Protein AF-A0A9N8YKA8-F1 (afdb_monomer)

Secondary structure (DSSP, 8-state):
------------S-----PPP---GGGSPPPPGGGTTSHHHHHHHHHHHHHHH-PPP-SEEEEEE-TTEEE-TTS-EEEE-S--SSGGG-EEEEESSPPPPPS-------------S----TT--EEEEEETTTTEEEEEETTEEEEEEE-S--S----EEEE-STT-EEE--SSSS--SS-GGGT-

Structure (mmCIF, N/CA/C/O backbone):
data_AF-A0A9N8YKA8-F1
#
_entry.id   AF-A0A9N8YKA8-F1
#
loop_
_atom_site.group_PDB
_atom_site.id
_atom_site.type_symbol
_atom_site.label_atom_id
_atom_site.label_alt_id
_atom_site.label_comp_id
_atom_site.label_asym_id
_atom_site.label_entity_id
_atom_site.label_seq_id
_atom_site.pdbx_PDB_ins_code
_atom_site.Cartn_x
_atom_site.Cartn_y
_atom_site.Cartn_z
_atom_site.occupancy
_atom_site.B_iso_or_equiv
_atom_site.auth_seq_id
_atom_site.auth_comp_id
_atom_site.auth_asym_id
_atom_site.auth_atom_id
_atom_site.pdbx_PDB_model_num
ATOM 1 N N . MET A 1 1 ? 40.274 52.341 28.694 1.00 38.22 1 MET A N 1
ATOM 2 C CA . MET A 1 1 ? 40.373 51.533 27.461 1.00 38.22 1 MET A CA 1
ATOM 3 C C . MET A 1 1 ? 39.445 50.339 27.658 1.00 38.22 1 MET A C 1
ATOM 5 O O . MET A 1 1 ? 39.853 49.361 28.259 1.00 38.22 1 MET A O 1
ATOM 9 N N . SER A 1 2 ? 38.132 50.571 27.626 1.00 35.91 2 SER A N 1
ATOM 10 C CA . SER A 1 2 ? 37.253 50.624 26.438 1.00 35.91 2 SER A CA 1
ATOM 11 C C . SER A 1 2 ? 36.831 49.226 25.974 1.00 35.91 2 SER A C 1
ATOM 13 O O . SER A 1 2 ? 37.468 48.621 25.119 1.00 35.91 2 SER A O 1
ATOM 15 N N . ASP A 1 3 ? 35.778 48.763 26.647 1.00 28.81 3 ASP A N 1
ATOM 16 C CA . ASP A 1 3 ? 34.606 48.007 26.199 1.00 28.81 3 ASP A CA 1
ATOM 17 C C . ASP A 1 3 ? 34.643 47.217 24.885 1.00 28.81 3 ASP A C 1
ATOM 19 O O . ASP A 1 3 ? 34.792 47.754 23.789 1.00 28.81 3 ASP A O 1
ATOM 23 N N . SER A 1 4 ? 34.261 45.943 24.997 1.00 33.75 4 SER A N 1
ATOM 24 C CA . SER A 1 4 ? 33.415 45.273 23.999 1.00 33.75 4 SER A CA 1
ATOM 25 C C . SER A 1 4 ? 32.457 44.297 24.696 1.00 33.75 4 SER A C 1
ATOM 27 O O . SER A 1 4 ? 32.528 43.085 24.527 1.00 33.75 4 SER A O 1
ATOM 29 N N . ASN A 1 5 ? 31.561 44.843 25.523 1.00 29.14 5 ASN A N 1
ATOM 30 C CA . ASN A 1 5 ? 30.357 44.168 26.007 1.00 29.14 5 ASN A CA 1
ATOM 31 C C . ASN A 1 5 ? 29.205 44.489 25.046 1.00 29.14 5 ASN A C 1
ATOM 33 O O . ASN A 1 5 ? 28.674 45.594 25.099 1.00 29.14 5 ASN A O 1
ATOM 37 N N . ALA A 1 6 ? 28.805 43.548 24.186 1.00 30.80 6 ALA A N 1
ATOM 38 C CA . ALA A 1 6 ? 27.512 43.601 23.495 1.00 30.80 6 ALA A CA 1
ATOM 39 C C . ALA A 1 6 ? 27.172 42.265 22.810 1.00 30.80 6 ALA A C 1
ATOM 41 O O . ALA A 1 6 ? 27.288 42.173 21.598 1.00 30.80 6 ALA A O 1
ATOM 42 N N . TYR A 1 7 ? 26.751 41.244 23.569 1.00 28.48 7 TYR A N 1
ATOM 43 C CA . TYR A 1 7 ? 25.552 40.433 23.262 1.00 28.48 7 TYR A CA 1
ATOM 44 C C . TYR A 1 7 ? 25.312 39.362 24.346 1.00 28.48 7 TYR A C 1
ATOM 46 O O . TYR A 1 7 ? 25.407 38.163 24.118 1.00 28.48 7 TYR A O 1
ATOM 54 N N . LEU A 1 8 ? 24.986 39.795 25.563 1.00 28.45 8 LEU A N 1
ATOM 55 C CA . LEU A 1 8 ? 24.344 38.933 26.559 1.00 28.45 8 LEU A CA 1
ATOM 56 C C . LEU A 1 8 ? 23.102 39.658 27.076 1.00 28.45 8 LEU A C 1
ATOM 58 O O . LEU A 1 8 ? 23.141 40.357 28.085 1.00 28.45 8 LEU A O 1
ATOM 62 N N . LYS A 1 9 ? 21.993 39.517 26.344 1.00 31.31 9 LYS A N 1
ATOM 63 C CA . LYS A 1 9 ? 20.648 39.776 26.865 1.00 31.31 9 LYS A CA 1
ATOM 64 C C . LYS A 1 9 ? 19.983 38.433 27.162 1.00 31.31 9 LYS A C 1
ATOM 66 O O . LYS A 1 9 ? 19.642 37.694 26.249 1.00 31.31 9 LYS A O 1
ATOM 71 N N . SER A 1 10 ? 19.877 38.146 28.457 1.00 29.78 10 SER A N 1
ATOM 72 C CA . SER A 1 10 ? 18.755 37.479 29.131 1.00 29.78 10 SER A CA 1
ATOM 73 C C . SER A 1 10 ? 17.889 36.518 28.299 1.00 29.78 10 SER A C 1
ATOM 75 O O . SER A 1 10 ? 16.997 36.955 27.574 1.00 29.78 10 SER A O 1
ATOM 77 N N . ILE A 1 11 ? 18.036 35.215 28.541 1.00 29.58 11 ILE A N 1
ATOM 78 C CA . ILE A 1 11 ? 16.928 34.262 28.398 1.00 29.58 11 ILE A CA 1
ATOM 79 C C . ILE A 1 11 ? 16.692 33.684 29.791 1.00 29.58 11 ILE A C 1
ATOM 81 O O . ILE A 1 11 ? 17.312 32.709 30.204 1.00 29.58 11 ILE A O 1
ATOM 85 N N . SER A 1 12 ? 15.848 34.377 30.551 1.00 28.67 12 SER A N 1
ATOM 86 C CA . SER A 1 12 ? 15.176 33.830 31.722 1.00 28.67 12 SER A CA 1
ATOM 87 C C . SER A 1 12 ? 13.798 33.318 31.309 1.00 28.67 12 SER A C 1
ATOM 89 O O . SER A 1 12 ? 13.156 33.917 30.448 1.00 28.67 12 SER A O 1
ATOM 91 N N . SER A 1 13 ? 13.359 32.280 32.022 1.00 27.41 13 SER A N 1
ATOM 92 C CA . SER A 1 13 ? 11.980 31.808 32.205 1.00 27.41 13 SER A CA 1
ATOM 93 C C . SER A 1 13 ? 11.240 31.261 30.981 1.00 27.41 13 SER A C 1
ATOM 95 O O . SER A 1 13 ? 10.742 32.008 30.144 1.00 27.41 13 SER A O 1
ATOM 97 N N . ASP A 1 14 ? 11.121 29.931 30.969 1.00 33.59 14 ASP A N 1
ATOM 98 C CA . ASP A 1 14 ? 9.891 29.175 30.716 1.00 33.59 14 ASP A CA 1
ATOM 99 C C . ASP A 1 14 ? 8.893 29.813 29.744 1.00 33.59 14 ASP A C 1
ATOM 101 O O . ASP A 1 14 ? 7.959 30.519 30.123 1.00 33.59 14 ASP A O 1
ATOM 105 N N . SER A 1 15 ? 9.042 29.469 28.467 1.00 30.08 15 SER A N 1
ATOM 106 C CA . SER A 1 15 ? 7.907 29.497 27.548 1.00 30.08 15 SER A CA 1
ATOM 107 C C . SER A 1 15 ? 7.035 28.277 27.863 1.00 30.08 15 SER A C 1
ATOM 109 O O . SER A 1 15 ? 7.537 27.154 27.756 1.00 30.08 15 SER A O 1
ATOM 111 N N . PRO A 1 16 ? 5.762 28.430 28.269 1.00 33.09 16 PRO A N 1
ATOM 112 C CA . PRO A 1 16 ? 4.902 27.275 28.452 1.00 33.09 16 PRO A CA 1
ATOM 113 C C . PRO A 1 16 ? 4.771 26.555 27.109 1.00 33.09 16 PRO A C 1
ATOM 115 O O . PRO A 1 16 ? 4.485 27.182 26.087 1.00 33.09 16 PRO A O 1
ATOM 118 N N . LEU A 1 17 ? 4.985 25.233 27.128 1.00 35.59 17 LEU A N 1
ATOM 119 C CA . LEU A 1 17 ? 4.522 24.325 26.082 1.00 35.59 17 LEU A CA 1
ATOM 120 C C . LE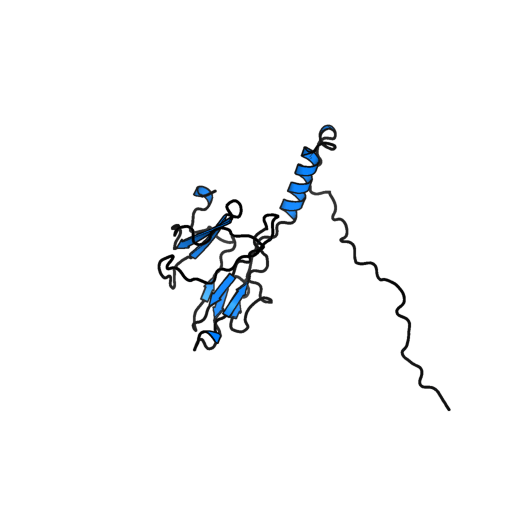U A 1 17 ? 3.139 24.804 25.632 1.00 35.59 17 LEU A C 1
ATOM 122 O O . LEU A 1 17 ? 2.233 24.904 26.463 1.00 35.59 17 LEU A O 1
ATOM 126 N N . ASN A 1 18 ? 2.982 25.090 24.339 1.00 37.34 18 ASN A N 1
ATOM 127 C CA . ASN A 1 18 ? 1.672 25.292 23.736 1.00 37.34 18 ASN A CA 1
ATOM 128 C C . ASN A 1 18 ? 0.815 24.067 24.065 1.00 37.34 18 ASN A C 1
ATOM 130 O O . ASN A 1 18 ? 0.933 23.010 23.445 1.00 37.34 18 ASN A O 1
ATOM 134 N N . LYS A 1 19 ? -0.029 24.208 25.088 1.00 37.62 19 LYS A N 1
ATOM 135 C CA . LYS A 1 19 ? -1.111 23.282 25.378 1.00 37.62 19 LYS A CA 1
ATOM 136 C C . LYS A 1 19 ? -1.978 23.268 24.117 1.00 37.62 19 LYS A C 1
ATOM 138 O O . LYS A 1 19 ? -2.316 24.357 23.647 1.00 37.62 19 LYS A O 1
ATOM 143 N N . PRO A 1 20 ? -2.323 22.099 23.549 1.00 35.84 20 PRO A N 1
ATOM 144 C CA . PRO A 1 20 ? -3.220 22.065 22.411 1.00 35.84 20 PRO A CA 1
ATOM 145 C C . PRO A 1 20 ? -4.497 22.798 22.813 1.00 35.84 20 PRO A C 1
ATOM 147 O O . PRO A 1 20 ? -5.150 22.443 23.797 1.00 35.84 20 PRO A O 1
ATOM 150 N N . THR A 1 21 ? -4.787 23.881 22.099 1.00 38.84 21 THR A N 1
ATOM 151 C CA . THR A 1 21 ? -6.010 24.661 22.229 1.00 38.84 21 THR A CA 1
ATOM 152 C C . THR A 1 21 ? -7.172 23.688 22.086 1.00 38.84 21 THR A C 1
ATOM 154 O O . THR A 1 21 ? -7.317 23.038 21.053 1.00 38.84 21 THR A O 1
ATOM 157 N N . SER A 1 22 ? -7.966 23.532 23.146 1.00 48.03 22 SER A N 1
ATOM 158 C CA . SER A 1 22 ? -9.165 22.698 23.135 1.00 48.03 22 SER A CA 1
ATOM 159 C C . SER A 1 22 ? -10.073 23.142 21.988 1.00 48.03 22 SER A C 1
ATOM 161 O O . SER A 1 22 ? -10.561 24.274 21.976 1.00 48.03 22 SER A O 1
ATOM 163 N N . ILE A 1 23 ? -10.254 22.257 21.014 1.00 47.62 23 ILE A N 1
ATOM 164 C CA . ILE A 1 23 ? -11.065 22.473 19.814 1.00 47.62 23 ILE A CA 1
ATOM 165 C C . ILE A 1 23 ? -12.553 22.504 20.233 1.00 47.62 23 ILE A C 1
ATOM 167 O O . ILE A 1 23 ? -12.929 21.762 21.143 1.00 47.62 23 ILE A O 1
ATOM 171 N N . PRO A 1 24 ? -13.425 23.343 19.634 1.00 42.97 24 PRO A N 1
ATOM 172 C CA . PRO A 1 24 ? -14.789 23.534 20.128 1.00 42.97 24 PRO A CA 1
ATOM 173 C C . PRO A 1 24 ? -15.631 22.251 20.038 1.00 42.97 24 PRO A C 1
ATOM 175 O O . PRO A 1 24 ? -15.730 21.634 18.979 1.00 42.97 24 PRO A O 1
ATOM 178 N N . HIS A 1 25 ? -16.339 21.916 21.120 1.00 48.78 25 HIS A N 1
ATOM 179 C CA . HIS A 1 25 ? -17.304 20.805 21.231 1.00 48.78 25 HIS A CA 1
ATOM 180 C C . HIS A 1 25 ? -18.511 20.874 20.259 1.00 48.78 25 HIS A C 1
ATOM 182 O O . HIS A 1 25 ? -19.389 20.015 20.315 1.00 48.78 25 HIS A O 1
ATOM 188 N N . SER A 1 26 ? -18.600 21.876 19.376 1.00 55.91 26 SER A N 1
ATOM 189 C CA . SER A 1 26 ? -19.836 22.265 18.674 1.00 55.91 26 SER A CA 1
ATOM 190 C C . SER A 1 26 ? -20.303 21.320 17.567 1.00 55.91 26 SER A C 1
ATOM 192 O O . SER A 1 26 ? -21.426 21.456 17.094 1.00 55.91 26 SER A O 1
ATOM 194 N N . SER A 1 27 ? -19.477 20.369 17.137 1.00 64.25 27 SER A N 1
ATOM 195 C CA . SER A 1 27 ? -19.835 19.477 16.033 1.00 64.25 27 SER A CA 1
ATOM 196 C C . SER A 1 27 ? -20.344 18.106 16.487 1.00 64.25 27 SER A C 1
ATOM 198 O O . 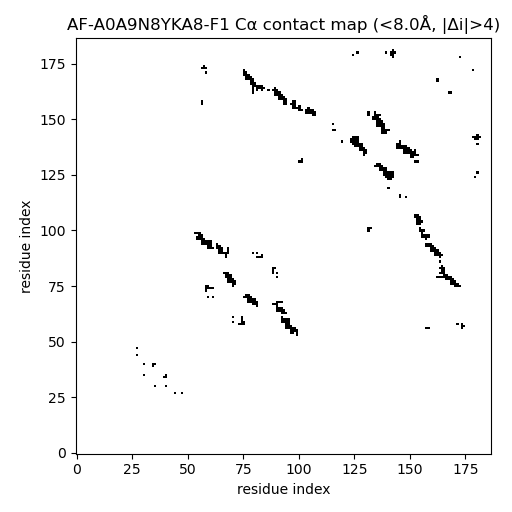SER A 1 27 ? -20.859 17.378 15.641 1.00 64.25 27 SER A O 1
ATOM 200 N N . VAL A 1 28 ? -20.175 17.681 17.751 1.00 73.00 28 VAL A N 1
ATOM 201 C CA . VAL A 1 28 ? -20.744 16.401 18.247 1.00 73.00 28 VAL A CA 1
ATOM 202 C C . VAL A 1 28 ? -22.183 16.651 18.710 1.00 73.00 28 VAL A C 1
ATOM 204 O O . VAL A 1 28 ? -22.385 17.584 19.489 1.00 73.00 28 VAL A O 1
ATOM 207 N N . PRO A 1 29 ? -23.186 15.845 18.308 1.00 82.75 29 PRO A N 1
ATOM 208 C CA . PRO A 1 29 ? -24.538 15.997 18.836 1.00 82.75 29 PRO A CA 1
ATOM 209 C C . PRO A 1 29 ? -24.541 15.842 20.362 1.00 82.75 29 PRO A C 1
ATOM 211 O O . PRO A 1 29 ? -24.008 14.860 20.887 1.00 82.75 29 PRO A O 1
ATOM 214 N N . LYS A 1 30 ? -25.129 16.812 21.071 1.00 84.94 30 LYS A N 1
ATOM 215 C CA . LYS A 1 30 ? -25.224 16.790 22.534 1.00 84.94 30 LYS A CA 1
ATOM 216 C C . LYS A 1 30 ? -26.168 15.665 22.970 1.00 84.94 30 LYS A C 1
ATOM 218 O O . LYS A 1 30 ? -27.295 15.580 22.486 1.00 84.94 30 LYS A O 1
ATOM 223 N N . LEU A 1 31 ? -25.721 14.825 23.902 1.00 86.69 31 LEU A N 1
ATOM 224 C CA . LEU A 1 31 ? -26.582 13.811 24.514 1.00 86.69 31 LEU A CA 1
ATOM 225 C C . LEU A 1 31 ? -27.686 14.450 25.380 1.00 86.69 31 LEU A C 1
ATOM 227 O O . LEU A 1 31 ? -27.431 15.475 26.016 1.00 86.69 31 LEU A O 1
ATOM 231 N N . PRO A 1 32 ? -28.881 13.832 25.463 1.00 87.00 32 PRO A N 1
ATOM 232 C CA . PRO A 1 32 ? -29.874 14.171 26.478 1.00 87.00 32 PRO A CA 1
ATOM 233 C C . PRO A 1 32 ? -29.279 14.138 27.893 1.00 87.00 32 PRO A C 1
ATOM 235 O O . PRO A 1 32 ? -28.494 13.243 28.212 1.00 87.00 32 PRO A O 1
ATOM 238 N N . ASP A 1 33 ? -29.686 15.072 28.757 1.00 91.62 33 ASP A N 1
ATOM 239 C CA . ASP A 1 33 ? -29.041 15.284 30.064 1.00 91.62 33 ASP A CA 1
ATOM 240 C C . ASP A 1 33 ? -29.063 14.031 30.964 1.00 91.62 33 ASP A C 1
ATOM 242 O O . ASP A 1 33 ? -28.104 13.772 31.689 1.00 91.62 33 ASP A O 1
ATOM 246 N N . TYR A 1 34 ? -30.096 13.185 30.857 1.00 84.94 34 TYR A N 1
ATOM 247 C CA . TYR A 1 34 ? -30.197 11.931 31.621 1.00 84.94 34 TYR A CA 1
ATOM 248 C C . TYR A 1 34 ? -29.137 10.879 31.243 1.00 84.94 34 TYR A C 1
ATOM 250 O O . TYR A 1 34 ? -28.915 9.934 31.998 1.00 84.94 34 TYR A O 1
ATOM 258 N N . LEU A 1 35 ? -28.473 11.030 30.092 1.00 76.62 35 LEU A N 1
ATOM 259 C CA . LEU A 1 35 ? -27.370 10.170 29.662 1.00 76.62 35 LEU A CA 1
ATOM 260 C C . LEU A 1 35 ? -25.998 10.768 29.972 1.00 76.62 35 LEU A C 1
ATOM 262 O O . LEU A 1 35 ? -25.020 10.023 29.962 1.00 76.62 35 LEU A O 1
ATOM 266 N N . ALA A 1 36 ? -25.907 12.071 30.255 1.00 85.94 36 ALA A N 1
ATOM 267 C CA . ALA A 1 36 ? -24.642 12.806 30.310 1.00 85.94 36 ALA A CA 1
ATOM 268 C C . ALA A 1 36 ? -23.647 12.263 31.353 1.00 85.94 36 ALA A C 1
ATOM 270 O O . ALA A 1 36 ? -22.445 12.295 31.114 1.00 85.94 36 ALA A O 1
ATOM 271 N N . ASN A 1 37 ? -24.143 11.699 32.460 1.00 88.62 37 ASN A N 1
ATOM 272 C CA . ASN A 1 37 ? -23.326 11.182 33.568 1.00 88.62 37 ASN A CA 1
ATOM 273 C C . ASN A 1 37 ? -23.228 9.647 33.581 1.00 88.62 37 ASN A C 1
ATOM 275 O O . ASN A 1 37 ? -23.121 9.023 34.635 1.00 88.62 37 ASN A O 1
ATOM 279 N N . THR A 1 38 ? -23.326 9.017 32.413 1.00 88.12 38 THR A N 1
ATOM 280 C CA . THR A 1 38 ? -23.261 7.558 32.277 1.00 88.12 38 THR A CA 1
ATOM 281 C C . THR A 1 38 ? -21.973 7.131 31.577 1.00 88.12 38 THR A C 1
ATOM 283 O O . THR A 1 38 ? -21.414 7.875 30.771 1.00 88.12 38 THR A O 1
ATOM 286 N N . LYS A 1 39 ? -21.551 5.874 31.775 1.00 86.88 39 LYS A N 1
ATOM 287 C CA . LYS A 1 39 ? -20.475 5.254 30.971 1.00 86.88 39 LYS A CA 1
ATOM 288 C C . LYS A 1 39 ? -20.762 5.295 29.464 1.00 86.88 39 LYS A C 1
ATOM 290 O O . LYS A 1 39 ? -19.842 5.269 28.651 1.00 86.88 39 LYS A O 1
ATOM 295 N N . PHE A 1 40 ? -22.040 5.361 29.086 1.00 79.56 40 PHE A N 1
ATOM 296 C CA . PHE A 1 40 ? -22.445 5.529 27.698 1.00 79.56 40 PHE A CA 1
ATOM 297 C C . PHE A 1 40 ? -22.034 6.900 27.149 1.00 79.56 40 PHE A C 1
ATOM 299 O O . PHE A 1 40 ? -21.533 6.954 26.031 1.00 79.56 40 PHE A O 1
ATOM 306 N N . ALA A 1 41 ? -22.173 7.984 27.919 1.00 82.06 41 ALA A N 1
ATOM 307 C CA . ALA A 1 41 ? -21.715 9.305 27.486 1.00 82.06 41 ALA A CA 1
ATOM 308 C C . ALA A 1 41 ? -20.197 9.358 27.289 1.00 82.06 41 ALA A C 1
ATOM 310 O O . ALA A 1 41 ? -19.740 9.870 26.267 1.00 82.06 41 ALA A O 1
ATOM 311 N N . GLU A 1 42 ? -19.423 8.765 28.201 1.00 79.75 42 GLU A N 1
ATOM 312 C CA . GLU A 1 42 ? -17.966 8.646 28.047 1.00 79.75 42 GLU A CA 1
ATOM 313 C C . GLU A 1 42 ? -17.601 7.899 26.759 1.00 79.75 42 GLU A C 1
ATOM 315 O O . GLU A 1 42 ? -16.794 8.377 25.964 1.00 79.75 42 GLU A O 1
ATOM 320 N N . MET A 1 43 ? -18.237 6.749 26.511 1.00 75.62 43 MET A N 1
ATOM 321 C CA . MET A 1 43 ? -18.023 5.963 25.296 1.00 75.62 43 MET A CA 1
ATOM 322 C C . MET A 1 43 ? -18.440 6.728 24.034 1.00 75.62 43 MET A C 1
ATOM 324 O O . MET A 1 43 ? -17.722 6.695 23.039 1.00 75.62 43 MET A O 1
ATOM 328 N N . TYR A 1 44 ? -19.577 7.423 24.071 1.00 77.88 44 TYR A N 1
ATOM 329 C CA . TYR A 1 44 ? -20.120 8.189 22.955 1.00 77.88 44 TYR A CA 1
ATOM 330 C C . TYR A 1 44 ? -19.179 9.324 22.545 1.00 77.88 44 TYR A C 1
ATOM 332 O O . TYR A 1 44 ? -18.796 9.398 21.377 1.00 77.88 44 TYR A O 1
ATOM 340 N N . TYR A 1 45 ? -18.755 10.175 23.483 1.00 80.00 45 TYR A N 1
ATOM 341 C CA . TYR A 1 45 ? -17.849 11.279 23.166 1.00 80.00 45 TYR A CA 1
ATOM 342 C C . TYR A 1 45 ? -16.454 10.77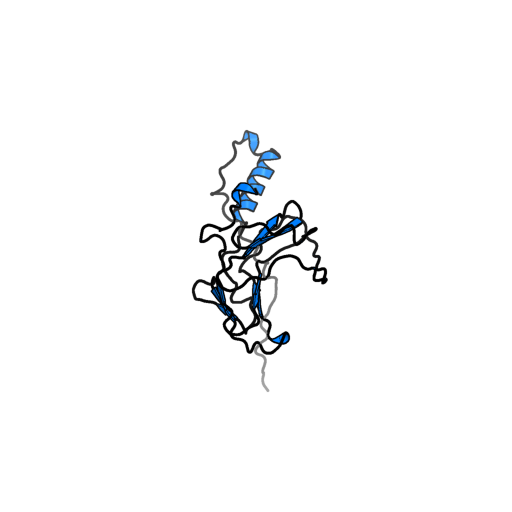3 22.795 1.00 80.00 45 TYR A C 1
ATOM 344 O O . TYR A 1 45 ? -15.902 11.242 21.805 1.00 80.00 45 TYR A O 1
ATOM 352 N N . LYS A 1 46 ? -15.938 9.741 23.476 1.00 78.44 46 LYS A N 1
ATOM 353 C CA . LYS A 1 46 ? -14.661 9.108 23.116 1.00 78.44 46 LYS A CA 1
ATOM 354 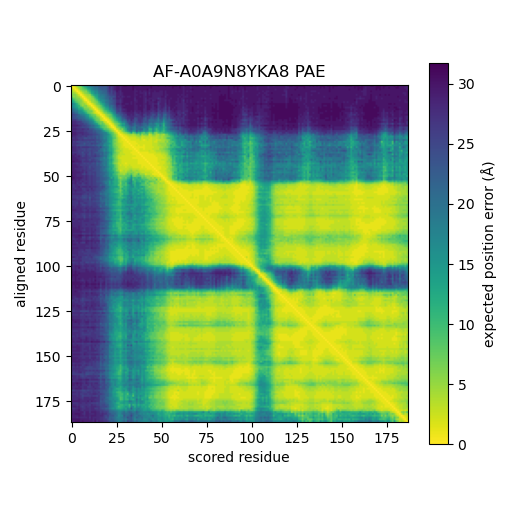C C . LYS A 1 46 ? -14.689 8.514 21.708 1.00 78.44 46 LYS A C 1
ATOM 356 O O . LYS A 1 46 ? -13.743 8.697 20.952 1.00 78.44 46 LYS A O 1
ATOM 361 N N . ALA A 1 47 ? -15.768 7.834 21.321 1.00 70.62 47 ALA A N 1
ATOM 362 C CA . ALA A 1 47 ? -15.922 7.319 19.963 1.00 70.62 47 ALA A CA 1
ATOM 363 C C . ALA A 1 47 ? -15.971 8.455 18.931 1.00 70.62 47 ALA A C 1
ATOM 365 O O . ALA A 1 47 ? -15.346 8.342 17.883 1.00 70.62 47 ALA A O 1
ATOM 366 N N . HIS A 1 48 ? -16.653 9.564 19.230 1.00 72.38 48 HIS A N 1
ATOM 367 C CA . HIS A 1 48 ? -16.702 10.725 18.337 1.00 72.38 48 HIS A CA 1
ATOM 368 C C . HIS A 1 48 ? -15.359 11.454 18.231 1.00 72.38 48 HIS A C 1
ATOM 370 O O . HIS A 1 48 ? -14.998 11.880 17.139 1.00 72.38 48 HIS A O 1
ATOM 376 N N . GLU A 1 49 ? -14.602 11.578 19.320 1.00 71.06 49 GLU A N 1
ATOM 377 C CA . GLU A 1 49 ? -13.234 12.105 19.295 1.00 71.06 49 GLU A CA 1
ATOM 378 C C . GLU A 1 49 ? -12.301 11.198 18.486 1.00 71.06 49 GLU A C 1
ATOM 380 O O . GLU A 1 49 ? -11.556 11.686 17.635 1.00 71.06 49 GLU A O 1
ATOM 385 N N . ILE A 1 50 ? -12.387 9.878 18.683 1.00 67.56 50 ILE A N 1
ATOM 386 C CA . ILE A 1 50 ? -11.612 8.895 17.913 1.00 67.56 50 ILE A CA 1
ATOM 387 C C . ILE A 1 50 ? -11.969 8.998 16.429 1.00 67.56 50 ILE A C 1
ATOM 389 O O . ILE A 1 50 ? -11.091 9.229 15.610 1.00 67.56 50 ILE A O 1
ATOM 393 N N . LEU A 1 51 ? -13.249 8.917 16.063 1.00 66.44 51 LEU A N 1
ATOM 394 C CA . LEU A 1 51 ? -13.681 8.999 14.663 1.00 66.44 51 LEU A CA 1
ATOM 395 C C . LEU A 1 51 ? -13.271 10.315 13.984 1.00 66.44 51 LEU A C 1
ATOM 397 O O . LEU A 1 51 ? -13.019 10.324 12.785 1.00 66.44 51 LEU A O 1
ATOM 401 N N . ARG A 1 52 ? -13.173 11.417 14.736 1.00 65.81 52 ARG A N 1
ATOM 402 C CA . ARG A 1 52 ? -12.725 12.725 14.223 1.00 65.81 52 ARG A CA 1
ATOM 403 C C . ARG A 1 52 ? -11.221 12.874 14.093 1.00 65.81 52 ARG A C 1
ATOM 405 O O . ARG A 1 52 ? -10.773 13.739 13.350 1.00 65.81 52 ARG A O 1
ATOM 412 N N . SER A 1 53 ? -10.464 12.083 14.842 1.00 65.94 53 SER A N 1
ATOM 413 C CA . SER A 1 53 ? -8.998 12.081 14.836 1.00 65.94 53 SER A CA 1
ATOM 414 C C . SER A 1 53 ? -8.413 10.969 13.968 1.00 65.94 53 SER A C 1
ATOM 416 O O . SER A 1 53 ? -7.197 10.901 13.795 1.00 65.94 53 SER A O 1
ATOM 418 N N . VAL A 1 54 ? -9.260 10.108 13.398 1.00 73.06 54 VAL A N 1
ATOM 419 C CA . VAL A 1 54 ? -8.847 9.119 12.407 1.00 73.06 54 VAL A CA 1
ATOM 420 C C . VAL A 1 54 ? -8.470 9.840 11.118 1.00 73.06 54 VAL A C 1
ATOM 422 O O . VAL A 1 54 ? -9.321 10.238 10.325 1.00 73.06 54 VAL A O 1
ATOM 425 N N . THR A 1 55 ? -7.167 9.966 10.898 1.00 84.06 55 THR A N 1
ATOM 426 C CA . THR A 1 55 ? -6.613 10.360 9.607 1.00 84.06 55 THR A CA 1
ATOM 427 C C . THR A 1 55 ? -6.244 9.106 8.831 1.00 84.06 55 THR A C 1
ATOM 429 O O . THR A 1 55 ? -5.485 8.269 9.319 1.00 84.06 55 THR A O 1
ATOM 432 N N . LEU A 1 56 ? -6.798 8.959 7.629 1.00 83.88 56 LEU A N 1
ATOM 433 C CA . LEU A 1 56 ? -6.473 7.850 6.739 1.00 83.88 56 LEU A CA 1
ATOM 434 C C . LEU A 1 56 ? -5.294 8.215 5.829 1.00 83.88 56 LEU A C 1
ATOM 436 O O . LEU A 1 56 ? -5.135 9.386 5.483 1.00 83.88 56 LEU A O 1
ATOM 440 N N . PRO A 1 57 ? -4.490 7.230 5.401 1.00 90.62 57 PRO A N 1
ATOM 441 C CA . PRO A 1 57 ? -3.550 7.434 4.310 1.00 90.62 57 PRO A CA 1
ATOM 442 C C . PRO A 1 57 ? -4.319 7.797 3.038 1.00 90.62 57 PRO A C 1
ATOM 444 O O . PRO A 1 57 ? -5.239 7.077 2.650 1.00 90.62 57 PRO A O 1
ATOM 447 N N . THR A 1 58 ? -3.937 8.891 2.389 1.00 94.06 58 THR A N 1
ATOM 448 C CA . THR A 1 58 ? -4.581 9.370 1.153 1.00 94.06 58 THR A CA 1
ATOM 449 C C . THR A 1 58 ? -3.600 9.487 -0.002 1.00 94.06 58 THR A C 1
ATOM 451 O O . THR A 1 58 ? -4.002 9.427 -1.155 1.00 94.06 58 THR A O 1
ATOM 454 N N . GLU A 1 59 ? -2.309 9.615 0.274 1.00 97.75 59 GLU A N 1
ATOM 455 C CA . GLU A 1 59 ? -1.295 9.840 -0.750 1.00 97.75 59 GLU A CA 1
ATOM 456 C C . GLU A 1 59 ? 0.082 9.374 -0.277 1.00 97.75 59 GLU A C 1
ATOM 458 O O . GLU A 1 59 ? 0.301 9.078 0.903 1.00 97.75 59 GLU A O 1
ATOM 463 N N . TRP A 1 60 ? 1.028 9.303 -1.209 1.00 98.25 60 TRP A 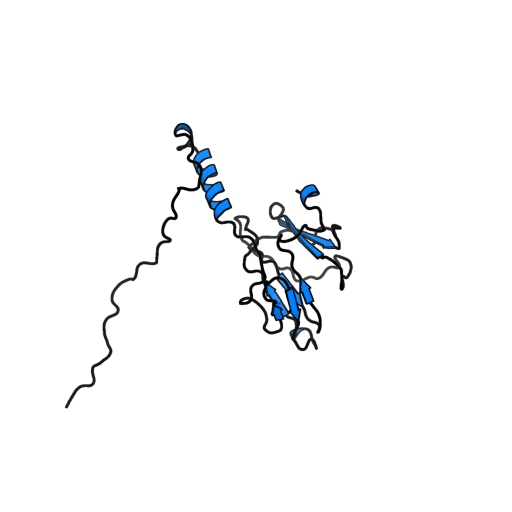N 1
ATOM 464 C CA . TRP A 1 60 ? 2.428 9.059 -0.900 1.00 98.25 60 TRP A CA 1
ATOM 465 C C . TRP A 1 60 ? 3.088 10.288 -0.277 1.00 98.25 60 TRP A C 1
ATOM 467 O O . TRP A 1 60 ? 2.920 11.409 -0.750 1.00 98.25 60 TRP A O 1
ATOM 477 N N . ASN A 1 61 ? 3.903 10.070 0.754 1.00 98.06 61 ASN A N 1
ATOM 478 C CA . ASN A 1 61 ? 4.634 11.136 1.421 1.00 98.06 61 ASN A CA 1
ATOM 479 C C . ASN A 1 61 ? 5.926 11.464 0.659 1.00 98.06 61 ASN A C 1
ATOM 481 O O . ASN A 1 61 ? 6.850 10.651 0.597 1.00 98.06 61 ASN A O 1
ATOM 485 N N . VAL A 1 62 ? 6.009 12.668 0.091 1.00 97.75 62 VAL A N 1
ATOM 486 C CA . VAL A 1 62 ? 7.187 13.112 -0.671 1.00 97.75 62 VAL A CA 1
ATOM 487 C C . VAL A 1 62 ? 8.414 13.386 0.192 1.00 97.75 62 VAL A C 1
ATOM 489 O O . VAL A 1 62 ? 9.528 13.322 -0.332 1.00 97.75 62 VAL A O 1
ATOM 492 N N . ASP A 1 63 ? 8.212 13.639 1.484 1.00 98.00 63 ASP A N 1
ATOM 493 C CA . ASP A 1 63 ? 9.278 13.873 2.458 1.00 98.00 63 ASP A CA 1
ATOM 494 C C . ASP A 1 63 ? 9.788 12.556 3.067 1.00 98.00 63 ASP A C 1
ATOM 496 O O . ASP A 1 63 ? 10.907 12.491 3.572 1.00 98.00 63 ASP A O 1
ATOM 500 N N . ASP A 1 64 ? 8.998 11.481 2.974 1.00 97.88 64 ASP A N 1
ATOM 501 C CA . ASP A 1 64 ? 9.315 10.153 3.510 1.00 97.88 64 ASP A CA 1
ATOM 502 C C . ASP A 1 64 ? 9.474 9.112 2.393 1.00 97.88 64 ASP A C 1
ATOM 504 O O . ASP A 1 64 ? 8.726 8.132 2.262 1.00 97.88 64 ASP A O 1
ATOM 508 N N . LYS A 1 65 ? 10.474 9.365 1.544 1.00 97.88 65 LYS A N 1
ATOM 509 C CA . LYS A 1 65 ? 10.830 8.514 0.408 1.00 97.88 65 LYS A CA 1
ATOM 510 C C . LYS A 1 65 ? 12.331 8.473 0.156 1.00 97.88 65 LYS A C 1
ATOM 512 O O . LYS A 1 65 ? 13.063 9.422 0.427 1.00 97.88 65 LYS A O 1
ATOM 517 N N . CYS A 1 66 ? 12.779 7.404 -0.489 1.00 97.75 66 CYS A N 1
ATOM 518 C CA . CYS A 1 66 ? 14.116 7.333 -1.067 1.00 97.75 66 CYS A CA 1
ATOM 519 C C . CYS A 1 66 ? 14.287 8.328 -2.238 1.00 97.75 66 CYS A C 1
ATOM 521 O O . CYS A 1 66 ? 13.351 8.623 -2.989 1.00 97.75 66 CYS A O 1
ATOM 523 N N . THR A 1 67 ? 15.512 8.819 -2.438 1.00 97.44 67 THR A N 1
ATOM 524 C CA . THR A 1 67 ? 15.880 9.746 -3.524 1.00 97.44 67 THR A CA 1
ATOM 525 C C . THR A 1 67 ? 15.759 9.127 -4.918 1.00 97.44 67 THR A C 1
ATOM 527 O O . THR A 1 67 ? 15.545 9.851 -5.884 1.00 97.44 67 THR A O 1
ATOM 530 N N . HIS A 1 68 ? 15.813 7.798 -5.031 1.00 98.12 68 HIS A N 1
ATOM 531 C CA . HIS A 1 68 ? 15.616 7.062 -6.285 1.00 98.12 68 HIS A CA 1
ATOM 532 C C . HIS A 1 68 ? 14.146 6.956 -6.729 1.00 98.12 68 HIS A C 1
ATOM 534 O O . HIS A 1 68 ? 13.851 6.255 -7.697 1.00 98.12 68 HIS A O 1
ATOM 540 N N . LEU A 1 69 ? 13.220 7.639 -6.050 1.00 98.12 69 LEU A N 1
ATOM 541 C CA . LEU A 1 69 ? 11.804 7.682 -6.408 1.00 98.12 69 LEU A CA 1
ATOM 542 C C . LEU A 1 69 ? 11.372 9.101 -6.765 1.00 98.12 69 LEU A C 1
ATOM 544 O O . LEU A 1 69 ? 11.633 10.052 -6.021 1.00 98.12 69 LEU A O 1
ATOM 548 N N . ASN A 1 70 ? 10.634 9.218 -7.866 1.00 97.94 70 ASN A N 1
ATOM 549 C CA . ASN A 1 70 ? 9.882 10.417 -8.208 1.00 97.94 70 ASN A CA 1
ATOM 550 C C . ASN A 1 70 ? 8.379 10.163 -8.056 1.00 97.94 70 ASN A C 1
ATOM 552 O O . ASN A 1 70 ? 7.897 9.083 -8.401 1.00 97.94 70 ASN A O 1
ATOM 556 N N . VAL A 1 71 ? 7.648 11.169 -7.584 1.00 98.19 71 VAL A N 1
ATOM 557 C CA . VAL A 1 71 ? 6.200 11.104 -7.360 1.00 98.19 71 VAL A CA 1
ATOM 558 C C . VAL A 1 71 ? 5.518 12.154 -8.240 1.00 98.19 71 VAL A C 1
ATOM 560 O O . VAL A 1 71 ? 6.015 13.275 -8.358 1.00 98.19 71 VAL A O 1
ATOM 563 N N . ASP A 1 72 ? 4.407 11.796 -8.880 1.00 97.25 72 ASP A N 1
ATOM 564 C CA . ASP A 1 72 ? 3.611 12.704 -9.720 1.00 97.25 72 ASP A CA 1
ATOM 565 C C . ASP A 1 72 ? 2.941 13.838 -8.930 1.00 97.25 72 ASP A C 1
ATOM 567 O O . ASP A 1 72 ? 3.036 13.870 -7.710 1.00 97.25 72 ASP A O 1
ATOM 571 N N . SER A 1 73 ? 2.288 14.794 -9.601 1.00 97.12 73 SER A N 1
ATOM 572 C CA . SER A 1 73 ? 1.653 15.955 -8.947 1.00 97.12 73 SER A CA 1
ATOM 573 C C . SER A 1 73 ? 0.605 15.570 -7.907 1.00 97.12 73 SER A C 1
ATOM 575 O O . SER A 1 73 ? 0.520 16.225 -6.872 1.00 97.12 73 SER A O 1
ATOM 577 N N . ASP A 1 74 ? -0.135 14.497 -8.180 1.00 96.38 74 ASP A N 1
ATOM 578 C CA . ASP A 1 74 ? -1.281 14.056 -7.384 1.00 96.38 74 ASP A CA 1
ATOM 579 C C . ASP A 1 74 ? -0.862 13.142 -6.228 1.00 96.38 74 ASP A C 1
ATOM 581 O O . ASP A 1 74 ? -1.691 12.717 -5.433 1.00 96.38 74 ASP A O 1
ATOM 585 N N . ARG A 1 75 ? 0.436 12.829 -6.132 1.00 98.00 75 ARG A N 1
ATOM 586 C CA . ARG A 1 75 ? 1.032 12.016 -5.067 1.00 98.00 75 ARG A CA 1
ATOM 587 C C . ARG A 1 75 ? 0.490 10.592 -4.993 1.00 98.00 75 ARG A C 1
ATOM 589 O O . ARG A 1 75 ? 0.580 9.935 -3.958 1.00 98.00 75 ARG A O 1
ATOM 596 N N . LEU A 1 76 ? 0.015 10.067 -6.121 1.00 96.75 76 LEU A N 1
ATOM 597 C CA . LEU A 1 76 ? -0.524 8.710 -6.239 1.00 96.75 76 LEU A CA 1
ATOM 598 C C . LEU A 1 76 ? 0.356 7.803 -7.097 1.00 96.75 76 LEU A C 1
ATOM 600 O O . LEU A 1 76 ? 0.393 6.591 -6.853 1.00 96.75 76 LEU A O 1
ATOM 604 N N . LYS A 1 77 ? 1.097 8.359 -8.061 1.00 98.00 77 LYS A N 1
ATOM 605 C CA . LYS A 1 77 ? 1.979 7.594 -8.944 1.00 98.00 77 LYS A CA 1
ATOM 606 C C . LYS A 1 77 ? 3.438 7.754 -8.550 1.00 98.00 77 LYS A C 1
ATOM 608 O O . LYS A 1 77 ? 3.956 8.864 -8.448 1.00 98.00 77 LYS A O 1
ATOM 613 N N . VAL A 1 78 ? 4.125 6.625 -8.411 1.00 98.00 78 VAL A N 1
ATOM 614 C CA . VAL A 1 78 ? 5.550 6.563 -8.073 1.00 98.00 78 VAL A CA 1
ATOM 615 C C . VAL A 1 78 ? 6.306 5.921 -9.223 1.00 98.00 78 VAL A C 1
ATOM 617 O O . VAL A 1 78 ? 5.888 4.886 -9.740 1.00 98.00 78 VAL A O 1
ATOM 620 N N . ASN A 1 79 ? 7.420 6.532 -9.616 1.00 97.94 79 ASN A N 1
ATOM 621 C CA . ASN A 1 79 ? 8.297 6.050 -10.677 1.00 97.94 79 ASN A CA 1
ATOM 622 C C . ASN A 1 79 ? 9.712 5.867 -10.126 1.00 97.94 79 ASN A C 1
ATOM 624 O O . ASN A 1 79 ? 10.234 6.747 -9.434 1.00 97.94 79 ASN A O 1
ATOM 628 N N . TYR A 1 80 ? 10.342 4.746 -10.463 1.00 98.06 80 TYR A N 1
ATOM 629 C CA . TYR A 1 80 ? 11.734 4.498 -10.119 1.00 98.06 80 TYR A CA 1
ATOM 630 C C . TYR A 1 80 ? 12.674 5.240 -11.079 1.00 98.06 80 TYR A C 1
ATOM 632 O O . TYR A 1 80 ? 12.604 5.065 -12.297 1.00 98.06 80 TYR A O 1
ATOM 640 N N . ILE A 1 81 ? 13.568 6.057 -10.519 1.00 97.19 81 ILE A N 1
ATOM 641 C CA . ILE A 1 81 ? 14.545 6.883 -11.251 1.00 97.19 81 ILE A CA 1
ATOM 642 C C . ILE A 1 81 ? 16.003 6.541 -10.902 1.00 97.19 81 ILE A C 1
ATOM 644 O O . ILE A 1 81 ? 16.923 7.213 -11.363 1.00 97.19 81 ILE A O 1
ATOM 648 N N . GLY A 1 82 ? 16.225 5.514 -10.078 1.00 96.19 82 GLY A N 1
ATOM 649 C CA . GLY A 1 82 ? 17.559 5.068 -9.688 1.00 96.19 82 GLY A CA 1
ATOM 650 C C . GLY A 1 82 ? 18.293 4.256 -10.770 1.00 96.19 82 GLY A C 1
ATOM 651 O O . GLY A 1 82 ? 17.775 3.997 -11.865 1.00 96.19 82 GLY A O 1
ATOM 652 N N . PRO A 1 83 ? 19.535 3.834 -10.486 1.00 95.88 83 PRO A N 1
ATOM 653 C CA . PRO A 1 83 ? 20.335 3.050 -11.421 1.00 95.88 83 PRO A CA 1
ATOM 654 C C . PRO A 1 83 ? 19.826 1.608 -11.582 1.00 95.88 83 PRO A C 1
ATOM 656 O O . PRO A 1 83 ? 19.825 1.114 -12.709 1.00 95.88 83 PRO A O 1
ATOM 659 N N . GLY A 1 84 ? 19.334 0.974 -10.511 1.00 93.94 84 GLY A N 1
ATOM 660 C CA . GLY A 1 84 ? 18.724 -0.363 -10.536 1.00 93.94 84 GLY A CA 1
ATOM 661 C C . GLY A 1 84 ? 19.679 -1.507 -10.895 1.00 93.94 84 GLY A C 1
ATOM 662 O O . GLY A 1 84 ? 19.242 -2.520 -11.444 1.00 93.94 84 GLY A O 1
ATOM 663 N N . VAL A 1 85 ? 20.976 -1.342 -10.630 1.00 94.56 85 VAL A N 1
ATOM 664 C CA . VAL A 1 85 ? 22.043 -2.294 -10.971 1.00 94.56 85 VAL A CA 1
ATOM 665 C C . VAL A 1 85 ? 22.097 -3.438 -9.962 1.00 94.56 85 VAL A C 1
ATOM 667 O O . VAL A 1 85 ? 22.293 -4.588 -10.346 1.00 94.56 85 VAL A O 1
ATOM 670 N N . ASN A 1 86 ? 21.915 -3.140 -8.678 1.00 93.12 86 ASN A N 1
ATOM 671 C CA . ASN A 1 86 ? 21.969 -4.125 -7.600 1.00 93.12 86 ASN A CA 1
ATOM 672 C C . ASN A 1 86 ? 20.917 -3.827 -6.514 1.00 93.12 86 ASN A C 1
ATOM 674 O O . ASN A 1 86 ? 20.107 -2.908 -6.640 1.00 93.12 86 ASN A O 1
ATOM 678 N N . ASP A 1 87 ? 20.897 -4.634 -5.454 1.00 90.38 87 ASP A N 1
ATOM 679 C CA . ASP A 1 87 ? 19.894 -4.519 -4.388 1.00 90.38 87 ASP A CA 1
ATOM 680 C C . ASP A 1 87 ? 20.071 -3.273 -3.506 1.00 90.38 87 ASP A C 1
ATOM 682 O O . ASP A 1 87 ? 19.099 -2.826 -2.899 1.00 90.38 87 ASP A O 1
ATOM 686 N N . PHE A 1 88 ? 21.258 -2.649 -3.486 1.00 92.81 88 PHE A N 1
ATOM 687 C CA . PHE A 1 88 ? 21.469 -1.364 -2.804 1.00 92.81 88 PHE A CA 1
ATOM 688 C C . PHE A 1 88 ? 20.751 -0.207 -3.501 1.00 92.81 88 PHE A C 1
ATOM 690 O O . PHE A 1 88 ? 20.530 0.836 -2.891 1.00 92.81 88 PHE A O 1
ATOM 697 N N . ASP A 1 89 ? 20.345 -0.398 -4.756 1.00 95.12 89 ASP A N 1
ATOM 698 C CA . ASP A 1 89 ? 19.611 0.609 -5.509 1.00 95.12 89 ASP A CA 1
ATOM 699 C C . ASP A 1 89 ? 18.100 0.568 -5.235 1.00 95.12 89 ASP A C 1
ATOM 701 O O . ASP A 1 89 ? 17.368 1.421 -5.749 1.00 95.12 89 ASP A O 1
ATOM 705 N N . ALA A 1 90 ? 17.622 -0.406 -4.450 1.00 95.06 90 ALA A N 1
ATOM 706 C CA . ALA A 1 90 ? 16.221 -0.523 -4.068 1.00 95.06 90 ALA A CA 1
ATOM 707 C C . ALA A 1 90 ? 15.749 0.715 -3.296 1.00 95.06 90 ALA A C 1
ATOM 709 O O . ALA A 1 90 ? 16.468 1.303 -2.490 1.00 95.06 90 ALA A O 1
ATOM 710 N N . ALA A 1 91 ? 14.509 1.112 -3.550 1.00 97.19 91 ALA A N 1
ATOM 711 C CA . ALA A 1 91 ? 13.975 2.378 -3.092 1.00 97.19 91 ALA A CA 1
ATOM 712 C C . ALA A 1 91 ? 12.551 2.197 -2.580 1.00 97.19 91 ALA A C 1
ATOM 714 O O . ALA A 1 91 ? 11.737 1.541 -3.226 1.00 97.19 91 ALA A O 1
ATOM 715 N N . ALA A 1 92 ? 12.246 2.793 -1.430 1.00 97.81 92 ALA A N 1
ATOM 716 C CA . ALA A 1 92 ? 10.941 2.692 -0.790 1.00 97.81 92 ALA A CA 1
ATOM 717 C C . ALA A 1 92 ? 10.349 4.069 -0.473 1.00 97.81 92 ALA A C 1
ATOM 719 O O . ALA A 1 92 ? 11.068 5.067 -0.378 1.00 97.81 92 ALA A O 1
ATOM 720 N N . ILE A 1 93 ? 9.030 4.096 -0.316 1.00 98.31 93 ILE A N 1
ATOM 721 C CA . ILE A 1 93 ? 8.235 5.267 0.065 1.00 98.31 93 ILE A CA 1
ATOM 722 C C . ILE A 1 93 ? 7.076 4.822 0.954 1.00 98.31 93 ILE A C 1
ATOM 724 O O . ILE A 1 93 ? 6.542 3.720 0.774 1.00 98.31 93 ILE A O 1
ATOM 728 N N . ARG A 1 94 ? 6.703 5.677 1.910 1.00 98.25 94 ARG A N 1
ATOM 729 C CA . ARG A 1 94 ? 5.549 5.488 2.799 1.00 98.25 94 ARG A CA 1
ATOM 730 C C . ARG A 1 94 ? 4.442 6.493 2.489 1.00 98.25 94 ARG A C 1
ATOM 732 O O . ARG A 1 94 ? 4.680 7.531 1.878 1.00 98.25 94 ARG A O 1
ATOM 739 N N . ALA A 1 95 ? 3.212 6.170 2.877 1.00 95.19 95 ALA A N 1
ATOM 740 C CA . ALA A 1 95 ? 2.089 7.100 2.783 1.00 95.19 95 ALA A CA 1
ATOM 741 C C . ALA A 1 95 ? 2.190 8.251 3.805 1.00 95.19 95 ALA A C 1
ATOM 743 O O . ALA A 1 95 ? 2.936 8.164 4.781 1.00 95.19 95 ALA A O 1
ATOM 744 N N . ASN A 1 96 ? 1.418 9.319 3.592 1.00 95.62 96 ASN A N 1
ATOM 745 C CA . ASN A 1 96 ? 1.361 10.504 4.461 1.00 95.62 96 ASN A CA 1
ATOM 746 C C . ASN A 1 96 ? 0.879 10.211 5.892 1.00 95.62 96 ASN A C 1
ATOM 748 O O . ASN A 1 96 ? 1.291 10.885 6.837 1.00 95.62 96 ASN A O 1
ATOM 752 N N . HIS A 1 97 ? 0.051 9.182 6.065 1.00 92.12 97 HIS A N 1
ATOM 753 C CA . HIS A 1 97 ? -0.475 8.773 7.362 1.00 92.12 97 HIS A CA 1
ATOM 754 C C . HIS A 1 97 ? -0.385 7.263 7.562 1.00 92.12 97 HIS A C 1
ATOM 756 O O . HIS A 1 97 ? -0.259 6.480 6.617 1.00 92.12 97 HIS A O 1
ATOM 762 N N . SER A 1 98 ? -0.439 6.860 8.829 1.00 89.88 98 SER A N 1
ATOM 763 C CA . SER A 1 98 ? -0.542 5.453 9.196 1.00 89.88 98 SER A CA 1
ATOM 764 C C . SER A 1 98 ? -1.971 4.953 9.027 1.00 89.88 98 SER A C 1
ATOM 766 O O . SER A 1 98 ? -2.932 5.720 9.053 1.00 89.88 98 SER A O 1
ATOM 768 N N . MET A 1 99 ? -2.117 3.639 8.887 1.00 84.38 99 MET A N 1
ATOM 769 C CA . MET A 1 99 ? -3.385 2.976 9.140 1.00 84.38 99 MET A CA 1
ATOM 770 C C . MET A 1 99 ? -3.799 3.265 10.588 1.00 84.38 99 MET A C 1
ATOM 772 O O . MET A 1 99 ? -2.958 3.110 11.482 1.00 84.38 99 MET A O 1
ATOM 776 N N . PRO A 1 100 ? -5.063 3.650 10.838 1.00 79.44 100 PRO A N 1
ATOM 777 C CA . PRO A 1 100 ? -5.531 3.963 12.179 1.00 79.44 100 PRO A CA 1
ATOM 778 C C . PRO A 1 100 ? -5.201 2.822 13.146 1.00 79.44 100 PRO A C 1
ATOM 780 O O . PRO A 1 100 ? -5.541 1.669 12.860 1.00 79.44 100 PRO A O 1
ATOM 783 N N . PRO A 1 101 ? -4.509 3.103 14.260 1.00 67.31 101 PRO A N 1
ATOM 784 C CA . PRO A 1 101 ? -4.072 2.058 15.164 1.00 67.31 101 PRO A CA 1
ATOM 785 C C . PRO A 1 101 ? -5.264 1.402 15.859 1.00 67.31 101 PRO A C 1
ATOM 787 O O . PRO A 1 101 ? -6.286 2.028 16.145 1.00 67.31 101 PRO A O 1
ATOM 790 N N . ARG A 1 102 ? -5.083 0.135 16.227 1.00 63.53 102 ARG A N 1
ATOM 791 C CA . ARG A 1 102 ? -5.717 -0.403 17.434 1.00 63.53 102 ARG A CA 1
ATOM 792 C C . ARG A 1 102 ? -4.802 -0.056 18.612 1.00 63.53 102 ARG A C 1
ATOM 794 O O . ARG A 1 102 ? -3.582 -0.019 18.453 1.00 63.53 102 ARG A O 1
ATOM 801 N N . TYR A 1 103 ? -5.394 0.309 19.745 1.00 48.75 103 TYR A N 1
ATOM 802 C CA . TYR A 1 103 ? -4.681 0.762 20.943 1.00 48.75 103 TYR A CA 1
ATOM 803 C C . TYR A 1 103 ? -3.902 -0.376 21.621 1.00 48.75 103 TYR A C 1
ATOM 805 O O . TYR A 1 103 ? -4.291 -0.830 22.689 1.00 48.75 103 TYR A O 1
ATOM 813 N N . ASP A 1 104 ? -2.800 -0.833 21.030 1.00 43.47 104 ASP A N 1
ATOM 814 C CA . ASP A 1 104 ? -1.876 -1.778 21.657 1.00 43.47 104 ASP A CA 1
ATOM 815 C C . ASP A 1 104 ? -0.617 -1.942 20.792 1.00 43.47 104 ASP A C 1
ATOM 817 O O . ASP A 1 104 ? -0.586 -2.631 19.770 1.00 43.47 104 ASP A O 1
ATOM 821 N N . GLY A 1 105 ? 0.451 -1.259 21.206 1.00 43.78 105 GLY A N 1
ATOM 822 C CA . GLY A 1 105 ? 1.761 -1.341 20.575 1.00 43.78 105 GLY A CA 1
ATOM 823 C C . GLY A 1 105 ? 2.543 -2.572 21.027 1.00 43.78 105 GLY A C 1
ATOM 824 O O . GLY A 1 105 ? 2.665 -2.820 22.220 1.00 43.78 105 GLY A O 1
ATOM 825 N N . LEU A 1 106 ? 3.111 -3.297 20.062 1.00 35.34 106 LEU A N 1
ATOM 826 C CA . LEU A 1 106 ? 4.449 -3.901 20.117 1.00 35.34 106 LEU A CA 1
ATOM 827 C C . LEU A 1 106 ? 4.815 -4.401 18.710 1.00 35.34 106 LEU A C 1
ATOM 829 O O . LEU A 1 106 ? 3.955 -4.907 18.006 1.00 35.34 106 LEU A O 1
ATOM 833 N N . THR A 1 107 ? 6.067 -4.263 18.285 1.00 34.56 107 THR A N 1
ATOM 834 C CA . THR A 1 107 ? 6.498 -4.499 16.894 1.00 34.56 107 THR A CA 1
ATOM 835 C C . THR A 1 107 ? 7.123 -5.887 16.725 1.00 34.56 107 THR A C 1
ATOM 837 O O . THR A 1 107 ? 7.965 -6.275 17.530 1.00 34.56 107 THR A O 1
ATOM 840 N N . PHE A 1 108 ? 6.788 -6.602 15.645 1.00 34.88 108 PHE A N 1
ATOM 841 C CA . PHE A 1 108 ? 7.506 -7.805 15.202 1.00 34.88 108 PHE A CA 1
ATOM 842 C C . PHE A 1 108 ? 7.872 -7.693 13.715 1.00 34.88 108 PHE A C 1
ATOM 844 O O . PHE A 1 108 ? 7.022 -7.388 12.885 1.00 34.88 108 PHE A O 1
ATOM 851 N N . PHE A 1 109 ? 9.128 -7.991 13.376 1.00 40.09 109 PHE A N 1
ATOM 852 C CA . PHE A 1 109 ? 9.582 -8.299 12.016 1.00 40.09 109 PHE A CA 1
ATOM 853 C C . PHE A 1 109 ? 10.314 -9.646 12.078 1.00 40.09 109 PHE A C 1
ATOM 855 O O . PHE A 1 109 ? 11.297 -9.779 12.802 1.00 40.09 109 PHE A O 1
ATOM 862 N N . SER A 1 110 ? 9.838 -10.657 11.346 1.00 38.84 110 SER A N 1
ATOM 863 C CA . SER A 1 110 ? 10.535 -11.940 11.187 1.00 38.84 110 SER A CA 1
ATOM 864 C C . SER A 1 110 ? 11.018 -12.062 9.743 1.00 38.84 110 SER A C 1
ATOM 866 O O . SER A 1 110 ? 10.216 -12.102 8.813 1.00 38.84 110 SER A O 1
ATOM 868 N N . GLY A 1 111 ? 12.340 -12.065 9.560 1.00 39.16 111 GLY A N 1
ATOM 869 C CA . GLY A 1 111 ? 13.037 -11.982 8.272 1.00 39.16 111 GLY A CA 1
ATOM 870 C C . GLY A 1 111 ? 13.139 -13.287 7.476 1.00 39.16 111 GLY A C 1
ATOM 871 O O . GLY A 1 111 ? 14.165 -13.513 6.843 1.00 39.16 111 GLY A O 1
ATOM 872 N N . PHE A 1 112 ? 12.118 -14.151 7.488 1.00 45.97 112 PHE A N 1
ATOM 873 C CA . PHE A 1 112 ? 12.124 -15.380 6.683 1.00 45.97 112 PHE A CA 1
ATOM 874 C C . PHE A 1 112 ? 11.157 -15.278 5.502 1.00 45.97 112 PHE A C 1
ATOM 876 O O . PHE A 1 112 ? 9.943 -15.175 5.685 1.00 45.97 112 PHE A O 1
ATOM 883 N N . SER A 1 113 ? 11.685 -15.342 4.277 1.00 55.50 113 SER A N 1
ATOM 884 C CA . SER A 1 113 ? 10.871 -15.410 3.065 1.00 55.50 113 SER A CA 1
ATOM 885 C C . SER A 1 113 ? 10.272 -16.812 2.914 1.00 55.50 113 SER A C 1
ATOM 887 O O . SER A 1 113 ? 10.975 -17.820 2.862 1.00 55.50 113 SER A O 1
ATOM 889 N N . LYS A 1 114 ? 8.942 -16.891 2.851 1.00 73.12 114 LYS A N 1
ATOM 890 C CA . LYS A 1 114 ? 8.218 -18.090 2.416 1.00 73.12 114 LYS A CA 1
ATOM 891 C C . LYS A 1 114 ? 7.571 -17.796 1.062 1.00 73.12 114 LYS A C 1
ATOM 893 O O . LYS A 1 114 ? 7.076 -16.681 0.880 1.00 73.12 114 LYS A O 1
ATOM 898 N N . PRO A 1 115 ? 7.538 -18.754 0.118 1.00 82.69 115 PRO A N 1
ATOM 899 C CA . PRO A 1 115 ? 6.690 -18.627 -1.060 1.00 82.69 115 PRO A CA 1
ATOM 900 C C . PRO A 1 115 ? 5.247 -18.384 -0.606 1.00 82.69 115 PRO A C 1
ATOM 902 O O . PRO A 1 115 ? 4.731 -19.135 0.218 1.00 82.69 115 PRO A O 1
ATOM 905 N N . TYR A 1 116 ? 4.627 -17.317 -1.102 1.00 88.94 116 TYR A N 1
ATOM 906 C CA . TYR A 1 116 ? 3.307 -16.884 -0.635 1.00 88.94 116 TYR A CA 1
ATOM 907 C C . TYR A 1 116 ? 2.279 -16.830 -1.765 1.00 88.94 116 TYR A C 1
ATOM 909 O O . TYR A 1 116 ? 1.213 -17.425 -1.660 1.00 88.94 116 TYR A O 1
ATOM 917 N N . GLY A 1 117 ? 2.602 -16.153 -2.865 1.00 89.50 117 GLY A N 1
ATOM 918 C CA . GLY A 1 117 ? 1.664 -15.939 -3.959 1.00 89.50 117 GLY A CA 1
ATOM 919 C C . GLY A 1 117 ? 2.338 -15.947 -5.328 1.00 89.50 117 GLY A C 1
ATOM 920 O O . GLY A 1 117 ? 3.568 -16.005 -5.424 1.00 89.50 117 GLY A O 1
ATOM 921 N N . PRO A 1 118 ? 1.537 -15.895 -6.403 1.00 92.81 118 PRO A N 1
ATOM 922 C CA . PRO A 1 118 ? 2.054 -15.813 -7.760 1.00 92.81 118 PRO A CA 1
ATOM 923 C C . PRO A 1 118 ? 2.828 -14.507 -7.976 1.00 92.81 118 PRO A C 1
ATOM 925 O O . PRO A 1 118 ? 2.538 -13.480 -7.361 1.00 92.81 118 PRO A O 1
ATOM 928 N N . LYS A 1 119 ? 3.774 -14.525 -8.922 1.00 92.19 119 LYS A N 1
ATOM 929 C CA . LYS A 1 119 ? 4.416 -13.296 -9.413 1.00 92.19 119 LYS A CA 1
ATOM 930 C C . LYS A 1 119 ? 3.363 -12.351 -10.011 1.00 92.19 119 LYS A C 1
ATOM 932 O O . LYS A 1 119 ? 2.322 -12.798 -10.504 1.00 92.19 119 LYS A O 1
ATOM 937 N N . PHE A 1 120 ? 3.642 -11.053 -10.001 1.00 92.12 120 PHE A N 1
ATOM 938 C CA . PHE A 1 120 ? 2.811 -10.022 -10.623 1.00 92.12 120 PHE A CA 1
ATOM 939 C C . PHE A 1 120 ? 3.641 -9.154 -11.569 1.00 92.12 120 PHE A C 1
ATOM 941 O O . PHE A 1 120 ? 4.868 -9.131 -11.480 1.00 92.12 120 PHE A O 1
ATOM 948 N N . THR A 1 121 ? 2.975 -8.493 -12.510 1.00 94.12 121 THR A N 1
ATOM 949 C CA . THR A 1 121 ? 3.624 -7.671 -13.538 1.00 94.12 121 THR A CA 1
ATOM 950 C C . THR A 1 121 ? 2.726 -6.509 -13.969 1.00 94.12 121 THR A C 1
ATOM 952 O O . THR A 1 121 ? 1.680 -6.258 -13.370 1.00 94.12 121 THR A O 1
ATOM 955 N N . THR A 1 122 ? 3.146 -5.776 -14.996 1.00 94.25 122 THR A N 1
ATOM 956 C CA . THR A 1 122 ? 2.399 -4.670 -15.594 1.00 94.25 122 THR A CA 1
ATOM 957 C C . THR A 1 122 ? 0.951 -5.068 -15.884 1.00 94.25 122 THR A C 1
ATOM 959 O O . THR A 1 122 ? 0.685 -6.083 -16.523 1.00 94.25 122 THR A O 1
ATOM 962 N N . GLY A 1 123 ? 0.011 -4.246 -15.414 1.00 93.12 123 GLY A N 1
ATOM 963 C CA . GLY A 1 123 ? -1.430 -4.461 -15.574 1.00 93.12 123 GLY A CA 1
ATOM 964 C C . GLY A 1 123 ? -2.097 -5.233 -14.430 1.00 93.12 123 GLY A C 1
ATOM 965 O O . GLY A 1 123 ? -3.322 -5.182 -14.309 1.00 93.12 123 GLY A O 1
ATOM 966 N N . ASP A 1 124 ? -1.332 -5.891 -13.555 1.00 95.19 124 ASP A N 1
ATOM 967 C CA . ASP A 1 124 ? -1.891 -6.512 -12.354 1.00 95.19 124 ASP A CA 1
ATOM 968 C C . ASP A 1 124 ? -2.265 -5.462 -11.298 1.00 95.19 124 ASP A C 1
ATOM 970 O O . ASP A 1 124 ? -1.544 -4.496 -11.056 1.00 95.19 124 ASP A O 1
ATOM 974 N N . THR A 1 125 ? -3.385 -5.683 -10.609 1.00 93.06 125 THR A N 1
ATOM 975 C CA . THR A 1 125 ? -3.76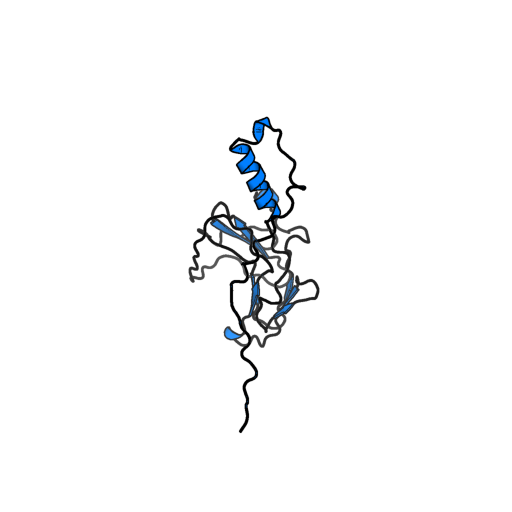0 -4.918 -9.411 1.00 93.06 125 THR A CA 1
ATOM 976 C C . THR A 1 125 ? -3.474 -5.746 -8.170 1.00 93.06 125 THR A C 1
ATOM 978 O O . THR A 1 125 ? -4.045 -6.829 -8.024 1.00 93.06 125 THR A O 1
ATOM 981 N N . ILE A 1 126 ? -2.650 -5.230 -7.259 1.00 95.81 126 ILE A N 1
ATOM 982 C CA . ILE A 1 126 ? -2.355 -5.877 -5.979 1.00 95.81 126 ILE A CA 1
ATOM 983 C C . ILE A 1 126 ? -3.005 -5.088 -4.846 1.00 95.81 126 ILE A C 1
ATOM 985 O O . ILE A 1 126 ? -2.752 -3.897 -4.693 1.00 95.81 126 ILE A O 1
ATOM 989 N N . GLY A 1 127 ? -3.856 -5.749 -4.063 1.00 91.12 127 GLY A N 1
ATOM 990 C CA . GLY A 1 127 ? -4.407 -5.189 -2.829 1.00 91.12 127 GLY A CA 1
ATOM 991 C C . GLY A 1 127 ? -3.663 -5.723 -1.610 1.00 91.12 127 GLY A C 1
ATOM 992 O O . GLY A 1 127 ? -3.219 -6.868 -1.623 1.00 91.12 127 GLY A O 1
ATOM 993 N N . CYS A 1 128 ? -3.564 -4.916 -0.557 1.00 91.19 128 CYS A N 1
ATOM 994 C CA . CYS A 1 128 ? -3.093 -5.326 0.765 1.00 91.19 128 CYS A CA 1
ATOM 995 C C . CYS A 1 128 ? -4.220 -5.065 1.763 1.00 91.19 128 CYS A C 1
ATOM 997 O O . CYS A 1 128 ? -4.686 -3.933 1.889 1.00 91.19 128 CYS A O 1
ATOM 999 N N . CYS A 1 129 ? -4.681 -6.109 2.438 1.00 87.00 129 CYS A N 1
ATOM 1000 C CA . CYS A 1 129 ? -5.791 -6.038 3.371 1.00 87.00 129 CYS A CA 1
ATOM 1001 C C . CYS A 1 129 ? -5.280 -6.342 4.774 1.00 87.00 129 CYS A C 1
ATOM 1003 O O . CYS A 1 129 ? -4.687 -7.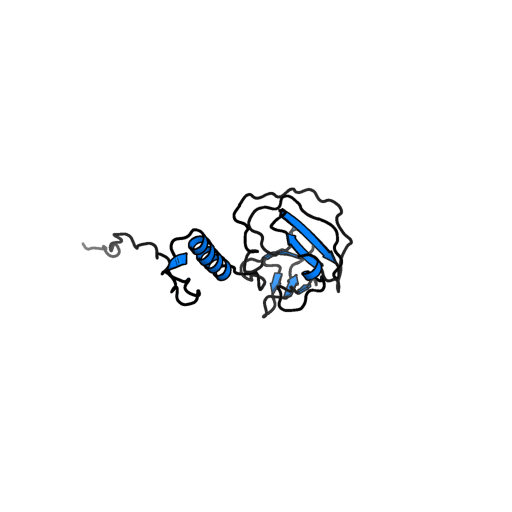395 5.010 1.00 87.00 129 CYS A O 1
ATOM 1005 N N . LEU A 1 130 ? -5.528 -5.416 5.697 1.00 86.00 130 LEU A N 1
ATOM 1006 C CA . LEU A 1 130 ? -5.106 -5.505 7.087 1.00 86.00 130 LEU A CA 1
ATOM 1007 C C . LEU A 1 130 ? -6.336 -5.707 7.971 1.00 86.00 130 LEU A C 1
ATOM 1009 O O . LEU A 1 130 ? -7.172 -4.816 8.103 1.00 86.00 130 LEU A O 1
ATOM 1013 N N . ASN A 1 131 ? -6.438 -6.875 8.595 1.00 82.75 131 ASN A N 1
ATOM 1014 C CA . ASN A 1 131 ? -7.402 -7.128 9.650 1.00 82.75 131 ASN A CA 1
ATOM 1015 C C . ASN A 1 131 ? -6.726 -6.836 10.994 1.00 82.75 131 ASN A C 1
ATOM 1017 O O . ASN A 1 131 ? -6.064 -7.686 11.589 1.00 82.75 131 ASN A O 1
ATOM 1021 N N . LEU A 1 132 ? -6.917 -5.606 11.466 1.00 75.94 132 LEU A N 1
ATOM 1022 C CA . LEU A 1 132 ? -6.387 -5.133 12.744 1.00 75.94 132 LEU A CA 1
ATOM 1023 C C . LEU A 1 132 ? -7.063 -5.782 13.963 1.00 75.94 132 LEU A C 1
ATOM 1025 O O . LEU A 1 132 ? -6.531 -5.697 15.065 1.00 75.94 132 LEU A O 1
ATOM 1029 N N . ARG A 1 133 ? -8.238 -6.409 13.798 1.00 76.31 133 ARG A N 1
ATOM 1030 C CA . ARG A 1 133 ? -8.909 -7.130 14.890 1.00 76.31 133 ARG A CA 1
ATOM 1031 C C . ARG A 1 133 ? -8.190 -8.435 15.196 1.00 76.31 133 ARG A C 1
ATOM 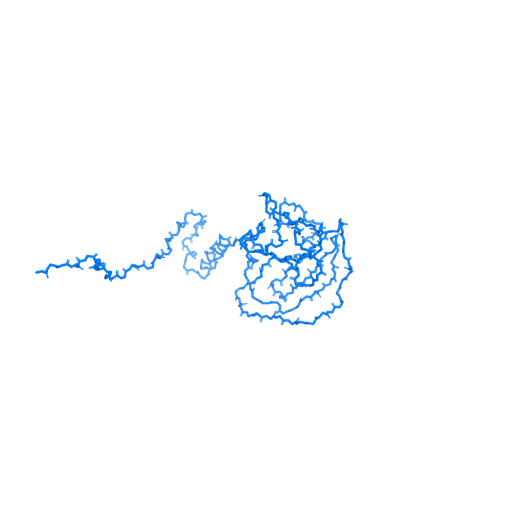1033 O O . ARG A 1 133 ? -7.929 -8.712 16.361 1.00 76.31 133 ARG A O 1
ATOM 1040 N N . ASP A 1 134 ? -7.874 -9.187 14.152 1.00 82.25 134 ASP A N 1
ATOM 1041 C CA . ASP A 1 134 ? -7.262 -10.509 14.275 1.00 82.25 134 ASP A CA 1
ATOM 1042 C C . ASP A 1 134 ? -5.731 -10.444 14.153 1.00 82.25 134 ASP A C 1
ATOM 1044 O O . ASP A 1 134 ? -5.058 -11.470 14.218 1.00 82.25 134 ASP A O 1
ATOM 1048 N N . GLY A 1 135 ? -5.170 -9.247 13.940 1.00 85.19 135 GLY A N 1
ATOM 1049 C CA . GLY A 1 135 ? -3.737 -9.045 13.736 1.00 85.19 135 GLY A CA 1
ATOM 1050 C C . GLY A 1 135 ? -3.222 -9.789 12.504 1.00 85.19 135 GLY A C 1
ATOM 1051 O O . GLY A 1 135 ? -2.138 -10.364 12.537 1.00 85.19 135 GLY A O 1
ATOM 1052 N N . THR A 1 136 ? -3.999 -9.837 11.419 1.00 88.56 136 THR A N 1
ATOM 1053 C CA . THR A 1 136 ? -3.613 -10.549 10.191 1.00 88.56 136 THR A CA 1
ATOM 1054 C C . THR A 1 136 ? -3.573 -9.625 8.987 1.00 88.56 136 THR A C 1
ATOM 1056 O O . THR A 1 136 ? -4.271 -8.613 8.938 1.00 88.56 136 THR A O 1
ATOM 1059 N N . ALA A 1 137 ? -2.766 -9.982 7.992 1.00 90.62 137 ALA A N 1
ATOM 1060 C CA . ALA A 1 137 ? -2.832 -9.358 6.680 1.00 90.62 137 ALA A CA 1
ATOM 1061 C C . ALA A 1 137 ? -2.767 -10.397 5.568 1.00 90.62 137 ALA A C 1
ATOM 1063 O O . ALA A 1 137 ? -2.118 -11.439 5.691 1.00 90.62 137 ALA A O 1
ATOM 1064 N N . PHE A 1 138 ? -3.429 -10.084 4.466 1.00 90.31 138 PHE A N 1
ATOM 1065 C CA . PHE A 1 138 ? -3.406 -10.858 3.236 1.00 90.31 138 PHE A CA 1
ATOM 1066 C C . PHE A 1 138 ? -3.301 -9.922 2.041 1.00 90.31 138 PHE A C 1
ATOM 1068 O O . PHE A 1 138 ? -3.668 -8.748 2.113 1.00 90.31 138 PHE A O 1
ATOM 1075 N N . TYR A 1 139 ? -2.831 -10.460 0.923 1.00 93.31 139 TYR A N 1
ATOM 1076 C CA . TYR A 1 139 ? -2.847 -9.756 -0.345 1.00 93.31 139 TYR A CA 1
ATOM 1077 C C . TYR A 1 139 ? -3.940 -10.288 -1.257 1.00 93.31 139 TYR A C 1
ATOM 1079 O O . TYR A 1 139 ? -4.427 -11.416 -1.123 1.00 93.31 139 TYR A O 1
ATOM 1087 N N . THR A 1 140 ? -4.287 -9.463 -2.234 1.00 90.50 140 THR A N 1
ATOM 1088 C CA . THR A 1 140 ? -5.124 -9.862 -3.355 1.00 90.50 140 THR A CA 1
ATOM 1089 C C . THR A 1 140 ? -4.385 -9.621 -4.657 1.00 90.50 140 THR A C 1
ATOM 1091 O O . THR A 1 140 ? -3.617 -8.667 -4.769 1.00 90.50 140 THR A O 1
ATOM 1094 N N . LYS A 1 141 ? -4.636 -10.462 -5.658 1.00 95.06 141 LYS A N 1
ATOM 1095 C CA . LYS A 1 141 ? -4.220 -10.211 -7.038 1.00 95.06 141 LYS A CA 1
ATOM 1096 C C . LYS A 1 141 ? -5.452 -10.150 -7.914 1.00 95.06 141 LYS A C 1
ATOM 1098 O O . LYS A 1 141 ? -6.236 -11.090 -7.955 1.00 95.06 141 LYS A O 1
ATOM 1103 N N . ASN A 1 142 ? -5.635 -9.035 -8.609 1.00 94.44 142 ASN A N 1
ATOM 1104 C CA . ASN A 1 142 ? -6.765 -8.800 -9.501 1.00 94.44 142 ASN A CA 1
ATOM 1105 C C . ASN A 1 142 ? -8.137 -9.044 -8.845 1.00 94.44 142 ASN A C 1
ATOM 1107 O O . ASN A 1 142 ? -9.065 -9.482 -9.515 1.00 94.44 142 ASN A O 1
ATOM 1111 N N . GLY A 1 143 ? -8.261 -8.740 -7.549 1.00 87.62 143 GLY A N 1
ATOM 1112 C CA . GLY A 1 143 ? -9.488 -8.962 -6.781 1.00 87.62 143 GLY A CA 1
ATOM 1113 C C . GLY A 1 143 ? -9.649 -10.380 -6.223 1.00 87.62 143 GLY A C 1
ATOM 1114 O O . GLY A 1 143 ? -10.685 -10.673 -5.642 1.00 87.62 143 GLY A O 1
ATOM 1115 N N . GLN A 1 144 ? -8.653 -11.259 -6.355 1.00 92.50 144 GLN A N 1
ATOM 1116 C CA . GLN A 1 144 ? -8.678 -12.603 -5.769 1.00 92.50 144 GLN A CA 1
ATOM 1117 C C . GLN A 1 144 ? -7.803 -12.668 -4.515 1.00 92.50 144 GLN A C 1
ATOM 1119 O O . GLN A 1 144 ? -6.647 -12.250 -4.550 1.00 92.50 144 GLN A O 1
ATOM 1124 N N . HIS A 1 145 ? -8.350 -13.196 -3.420 1.00 91.00 145 HIS A N 1
ATOM 1125 C CA . HIS A 1 145 ? -7.667 -13.369 -2.135 1.00 91.00 145 HIS A CA 1
ATOM 1126 C C . HIS A 1 145 ? -6.575 -14.453 -2.219 1.00 91.00 145 HIS A C 1
ATOM 1128 O O . HIS A 1 145 ? -6.851 -15.566 -2.655 1.00 91.00 145 HIS A O 1
ATOM 1134 N N . LEU A 1 146 ? -5.348 -14.158 -1.765 1.00 92.00 146 LEU A N 1
ATOM 1135 C CA . LEU A 1 146 ? -4.180 -15.052 -1.903 1.00 92.00 146 LEU A CA 1
ATOM 1136 C C . LEU A 1 146 ? -3.830 -15.872 -0.648 1.00 92.00 146 LEU A C 1
ATOM 1138 O O . LEU A 1 146 ? -2.841 -16.595 -0.631 1.00 92.00 146 LEU A O 1
ATOM 1142 N N . GLY A 1 147 ? -4.634 -15.772 0.408 1.00 91.62 147 GLY A N 1
ATOM 1143 C CA . GLY A 1 147 ? -4.388 -16.437 1.693 1.00 91.62 147 GLY A CA 1
ATOM 1144 C C . GLY A 1 147 ? -3.739 -15.489 2.700 1.00 91.62 147 GLY A C 1
ATOM 1145 O O . GLY A 1 147 ? -3.283 -14.411 2.340 1.00 91.62 147 GLY A O 1
ATOM 1146 N N . ILE A 1 148 ? -3.702 -15.856 3.979 1.00 91.12 148 ILE A N 1
ATOM 1147 C CA . ILE A 1 148 ? -3.098 -15.002 5.014 1.00 91.12 148 ILE A CA 1
ATOM 1148 C C . ILE A 1 148 ? -1.573 -14.990 4.845 1.00 91.12 148 ILE A C 1
ATOM 1150 O O . ILE A 1 148 ? -0.938 -16.041 4.903 1.00 91.12 148 ILE A O 1
ATOM 1154 N N . ALA A 1 149 ? -1.006 -13.801 4.633 1.00 89.81 149 ALA A N 1
ATOM 1155 C CA . ALA A 1 149 ? 0.431 -13.575 4.476 1.00 89.81 149 ALA A CA 1
ATOM 1156 C C . ALA A 1 149 ? 1.125 -13.413 5.828 1.00 89.81 149 ALA A C 1
ATOM 1158 O O . ALA A 1 149 ? 2.201 -13.960 6.059 1.00 89.81 149 ALA A O 1
ATOM 1159 N N . PHE A 1 150 ? 0.482 -12.666 6.726 1.00 89.62 150 PHE A N 1
ATOM 1160 C CA . PHE A 1 150 ? 1.031 -12.303 8.022 1.00 89.62 150 PHE A CA 1
ATOM 1161 C C . PHE A 1 150 ? 0.008 -12.536 9.127 1.00 89.62 150 PHE A C 1
ATOM 1163 O O . PHE A 1 150 ? -1.195 -12.343 8.936 1.00 89.62 150 PHE A O 1
ATOM 1170 N N . ARG A 1 151 ? 0.510 -12.936 10.291 1.00 89.00 151 ARG A N 1
ATOM 1171 C CA . ARG A 1 151 ? -0.240 -13.122 11.534 1.00 89.00 151 ARG A CA 1
ATOM 1172 C C . ARG A 1 151 ? 0.486 -12.399 12.658 1.00 89.00 151 ARG A C 1
ATOM 1174 O O . ARG A 1 151 ? 1.649 -12.032 12.493 1.00 89.00 151 ARG A O 1
ATOM 1181 N N . ASP A 1 152 ? -0.213 -12.208 13.769 1.00 86.81 152 ASP A N 1
ATOM 1182 C CA . ASP A 1 152 ? 0.317 -11.578 14.978 1.00 86.81 152 ASP A CA 1
ATOM 1183 C C . ASP A 1 152 ? 0.845 -10.149 14.739 1.00 86.81 152 ASP A C 1
ATOM 1185 O O . ASP A 1 152 ? 1.760 -9.678 15.415 1.00 86.81 152 ASP A O 1
ATOM 1189 N N . LEU A 1 153 ? 0.247 -9.443 13.770 1.00 82.25 153 LEU A N 1
ATOM 1190 C CA . LEU A 1 153 ? 0.557 -8.056 13.442 1.00 82.25 153 LEU A CA 1
ATOM 1191 C C . LEU A 1 153 ? 0.118 -7.124 14.567 1.00 82.25 153 LEU A C 1
ATOM 1193 O O . LEU A 1 153 ? -1.041 -7.133 14.986 1.00 82.25 153 LEU A O 1
ATOM 1197 N N . LYS A 1 154 ? 1.049 -6.283 15.014 1.00 80.81 154 LYS A N 1
ATOM 1198 C CA . LYS A 1 154 ? 0.868 -5.308 16.089 1.00 80.81 154 LYS A CA 1
ATOM 1199 C C . LYS A 1 154 ? 1.682 -4.045 15.788 1.00 80.81 154 LYS A C 1
ATOM 1201 O O . LYS A 1 154 ? 2.729 -4.117 15.145 1.00 80.81 154 LYS A O 1
ATOM 1206 N N . GLY A 1 155 ? 1.202 -2.895 16.262 1.00 79.06 155 GLY A N 1
ATOM 1207 C C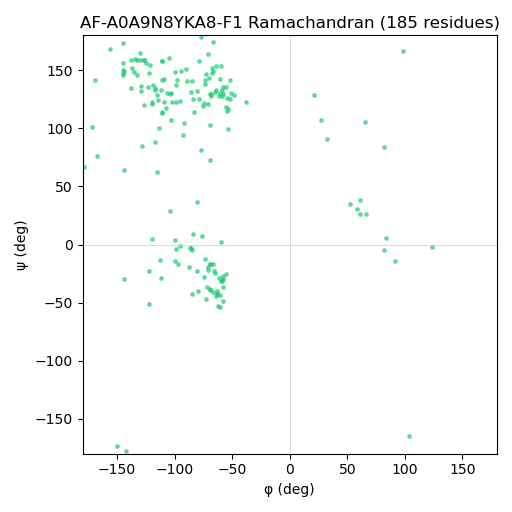A . GLY A 1 155 ? 1.848 -1.594 16.070 1.00 79.06 155 GLY A CA 1
ATOM 1208 C C . GLY A 1 155 ? 1.191 -0.698 15.015 1.00 79.06 155 GLY A C 1
ATOM 1209 O O . GLY A 1 155 ? 0.043 -0.895 14.620 1.00 79.06 155 GLY A O 1
ATOM 1210 N N . VAL A 1 156 ? 1.932 0.336 14.609 1.00 83.94 156 VAL A N 1
ATOM 1211 C CA . VAL A 1 156 ? 1.489 1.364 13.658 1.00 83.94 156 VAL A CA 1
ATOM 1212 C C . VAL A 1 156 ? 2.032 1.028 12.274 1.00 83.94 156 VAL A C 1
ATOM 1214 O O . VAL A 1 156 ? 3.243 0.915 12.091 1.00 83.94 156 VAL A O 1
ATOM 1217 N N . PHE A 1 157 ? 1.142 0.886 11.296 1.00 87.62 157 PHE A N 1
ATOM 1218 C CA . PHE A 1 157 ? 1.506 0.470 9.943 1.00 87.62 157 PHE A CA 1
ATOM 1219 C C . PHE A 1 157 ? 1.300 1.603 8.952 1.00 87.62 157 PHE A C 1
ATOM 1221 O O . PHE A 1 157 ? 0.240 2.216 8.929 1.00 87.62 157 PHE A O 1
ATOM 1228 N N . TYR A 1 158 ? 2.285 1.837 8.093 1.00 93.06 158 TYR A N 1
ATOM 1229 C CA . TYR A 1 158 ? 2.153 2.737 6.952 1.00 93.06 158 TYR A CA 1
ATOM 1230 C C . TYR A 1 158 ? 2.061 1.906 5.674 1.00 93.06 158 TYR A C 1
ATOM 1232 O O . TYR A 1 158 ? 2.921 1.040 5.460 1.00 93.06 158 TYR A O 1
ATOM 1240 N N . PRO A 1 159 ? 1.077 2.164 4.792 1.00 94.00 159 PRO A N 1
ATOM 1241 C CA . PRO A 1 159 ? 1.150 1.669 3.427 1.00 94.00 159 PRO A CA 1
ATOM 1242 C C . PRO A 1 159 ? 2.498 2.054 2.819 1.00 94.00 159 PRO A C 1
ATOM 1244 O O . PRO A 1 159 ? 2.946 3.194 2.948 1.00 94.00 159 PRO A O 1
ATOM 1247 N N . SER A 1 160 ? 3.164 1.072 2.222 1.00 96.06 160 SER A N 1
ATOM 1248 C CA . SER A 1 160 ? 4.527 1.208 1.720 1.00 96.06 160 SER A CA 1
ATOM 1249 C C . SER A 1 160 ? 4.688 0.390 0.448 1.00 96.06 160 SER A C 1
ATOM 1251 O O . SER A 1 160 ? 4.092 -0.680 0.314 1.00 96.06 160 SER A O 1
ATOM 1253 N N . ILE A 1 161 ? 5.533 0.867 -0.457 1.00 96.88 161 ILE A N 1
ATOM 1254 C CA . ILE A 1 161 ? 5.980 0.119 -1.635 1.00 96.88 161 ILE A CA 1
ATOM 1255 C C . ILE A 1 161 ? 7.502 0.173 -1.731 1.00 96.88 161 ILE A C 1
ATOM 1257 O O . ILE A 1 161 ? 8.135 1.085 -1.196 1.00 96.88 161 ILE A O 1
ATOM 1261 N N . GLY A 1 162 ? 8.072 -0.788 -2.452 1.00 95.31 162 GLY A N 1
ATOM 1262 C CA . GLY A 1 162 ? 9.472 -0.782 -2.852 1.00 95.31 162 GLY A CA 1
ATOM 1263 C C . GLY A 1 162 ? 9.591 -1.038 -4.350 1.00 95.31 162 GLY A C 1
ATOM 1264 O O . GLY A 1 162 ? 8.903 -1.915 -4.868 1.00 95.31 162 GLY A O 1
ATOM 1265 N N . LEU A 1 163 ? 10.452 -0.278 -5.024 1.00 96.12 163 LEU A N 1
ATOM 1266 C CA . LEU A 1 163 ? 10.808 -0.438 -6.436 1.00 96.12 163 LEU A CA 1
ATOM 1267 C C . LEU A 1 163 ? 12.328 -0.569 -6.566 1.00 96.12 163 LEU A C 1
ATOM 1269 O O . LEU A 1 163 ? 13.071 -0.107 -5.696 1.00 96.12 163 LEU A O 1
ATOM 1273 N N . ARG A 1 164 ? 12.800 -1.184 -7.651 1.00 94.25 164 ARG A N 1
ATOM 1274 C CA . ARG A 1 164 ? 14.244 -1.381 -7.874 1.00 94.25 164 ARG A CA 1
ATOM 1275 C C . ARG A 1 164 ? 14.657 -1.261 -9.335 1.00 94.25 164 ARG A C 1
ATOM 1277 O O . ARG A 1 164 ? 15.795 -0.893 -9.605 1.00 94.25 164 ARG A O 1
ATOM 1284 N N . THR A 1 165 ? 13.785 -1.588 -10.281 1.00 91.94 165 THR A N 1
ATOM 1285 C CA . THR A 1 165 ? 14.173 -1.671 -11.695 1.00 91.94 165 THR A CA 1
ATOM 1286 C C . THR A 1 165 ? 13.805 -0.396 -12.443 1.00 91.94 165 THR A C 1
ATOM 1288 O O . THR A 1 165 ? 12.740 0.189 -12.243 1.00 91.94 165 THR A O 1
ATOM 1291 N N . ARG A 1 166 ? 14.676 0.033 -13.364 1.00 92.44 166 ARG A N 1
ATOM 1292 C CA . ARG A 1 166 ? 14.396 1.164 -14.259 1.00 92.44 166 ARG A CA 1
ATOM 1293 C C . ARG A 1 166 ? 13.098 0.957 -15.034 1.00 92.44 166 ARG A C 1
ATOM 1295 O O . ARG A 1 166 ? 12.857 -0.114 -15.580 1.00 92.44 166 ARG A O 1
ATOM 1302 N N . GLY A 1 167 ? 12.297 2.018 -15.105 1.00 90.44 167 GLY A N 1
ATOM 1303 C CA . GLY A 1 167 ? 11.003 2.004 -15.785 1.00 90.44 167 GLY A CA 1
ATOM 1304 C C . GLY A 1 167 ? 9.857 1.423 -14.954 1.00 90.44 167 GLY A C 1
ATOM 1305 O O . GLY A 1 167 ? 8.713 1.494 -15.400 1.00 90.44 167 GLY A O 1
ATOM 1306 N N . GLU A 1 168 ? 10.113 0.897 -13.748 1.00 94.88 168 GLU A N 1
ATOM 1307 C CA . GLU A 1 168 ? 9.036 0.504 -12.840 1.00 94.88 168 GLU A CA 1
ATOM 1308 C C . GLU A 1 168 ? 8.239 1.733 -12.398 1.00 94.88 168 GLU A C 1
ATOM 1310 O O . GLU A 1 168 ? 8.787 2.752 -11.964 1.00 94.88 168 GLU A O 1
ATOM 1315 N N . SER A 1 169 ? 6.920 1.611 -12.495 1.00 96.25 169 SER A N 1
ATOM 1316 C CA . SER A 1 169 ? 5.987 2.589 -11.961 1.00 96.25 169 SER A CA 1
ATOM 1317 C C . SER A 1 169 ? 4.752 1.895 -11.415 1.00 96.25 169 SER A C 1
ATOM 1319 O O . SER A 1 169 ? 4.353 0.834 -11.902 1.00 96.25 169 SER A O 1
ATOM 1321 N N . ILE A 1 170 ? 4.154 2.502 -10.397 1.00 96.81 170 ILE A N 1
ATOM 1322 C CA . ILE A 1 170 ? 2.904 2.044 -9.793 1.00 96.81 170 ILE A CA 1
ATOM 1323 C C . ILE A 1 170 ? 2.005 3.247 -9.542 1.00 96.81 170 ILE A C 1
ATOM 1325 O O . ILE A 1 170 ? 2.492 4.348 -9.290 1.00 96.81 170 ILE A O 1
ATOM 1329 N N . GLU A 1 171 ? 0.698 3.016 -9.552 1.00 96.88 171 GLU A N 1
ATOM 1330 C CA . GLU A 1 171 ? -0.310 3.971 -9.093 1.00 96.88 171 GLU A CA 1
ATOM 1331 C C . GLU A 1 171 ? -1.024 3.383 -7.874 1.00 96.88 171 GLU A C 1
ATOM 1333 O O . GLU A 1 171 ? -1.476 2.234 -7.899 1.00 96.88 171 GLU A O 1
ATOM 1338 N N . ALA A 1 172 ? -1.106 4.158 -6.797 1.00 94.12 172 ALA A N 1
ATOM 1339 C CA . ALA A 1 172 ? -1.829 3.774 -5.598 1.00 94.12 172 ALA A CA 1
ATOM 1340 C C . ALA A 1 172 ? -3.292 4.204 -5.671 1.00 94.12 172 ALA A C 1
ATOM 1342 O O . ALA A 1 172 ? -3.622 5.313 -6.084 1.00 94.12 172 ALA A O 1
ATOM 1343 N N . ASN A 1 173 ? -4.173 3.339 -5.177 1.00 90.75 173 ASN A N 1
ATOM 1344 C CA . ASN A 1 173 ? -5.551 3.696 -4.883 1.00 90.75 173 ASN A CA 1
ATOM 1345 C C . ASN A 1 173 ? -5.775 3.624 -3.370 1.00 90.75 173 ASN A C 1
ATOM 1347 O O . ASN A 1 173 ? -5.989 2.544 -2.829 1.00 90.75 173 ASN A O 1
ATOM 1351 N N . PHE A 1 174 ? -5.755 4.777 -2.704 1.00 87.31 174 PHE A N 1
ATOM 1352 C CA . PHE A 1 174 ? -6.078 4.907 -1.277 1.00 87.31 174 PHE A CA 1
ATOM 1353 C C . PHE A 1 174 ? -7.589 5.023 -0.985 1.00 87.31 174 PHE A C 1
ATOM 1355 O O . PHE A 1 174 ? -7.980 5.293 0.144 1.00 87.31 174 PHE A O 1
ATOM 1362 N N . GLY A 1 175 ? -8.452 4.820 -1.988 1.00 84.94 175 GLY A N 1
ATOM 1363 C CA . GLY A 1 175 ? -9.911 4.973 -1.876 1.00 84.94 175 GLY A CA 1
ATOM 1364 C C . GLY A 1 175 ? -10.522 5.953 -2.884 1.00 84.94 175 GLY A C 1
ATOM 1365 O O . GLY A 1 175 ? -11.739 6.095 -2.939 1.00 84.94 175 GLY A O 1
ATOM 1366 N N . HIS A 1 176 ? -9.700 6.589 -3.722 1.00 84.50 176 HIS A N 1
ATOM 1367 C CA . HIS A 1 176 ? -10.123 7.518 -4.779 1.00 84.50 176 HIS A CA 1
ATOM 1368 C C . HIS A 1 176 ? -10.951 6.848 -5.885 1.00 84.50 176 HIS A C 1
ATOM 1370 O O . HIS A 1 176 ? -11.703 7.510 -6.597 1.00 84.50 176 HIS A O 1
ATOM 1376 N N . LYS A 1 177 ? -10.791 5.532 -6.065 1.00 87.19 177 LYS A N 1
ATOM 1377 C CA . LYS A 1 177 ? -11.494 4.723 -7.069 1.00 87.19 177 LYS A CA 1
ATOM 1378 C C . LYS A 1 177 ? -12.046 3.460 -6.406 1.00 87.19 177 LYS A C 1
ATOM 1380 O O . LYS A 1 177 ? -11.529 3.015 -5.381 1.00 87.19 177 LYS A O 1
ATOM 1385 N N . LYS A 1 178 ? -13.057 2.829 -7.012 1.00 81.19 178 LYS A N 1
ATOM 1386 C CA . LYS A 1 178 ? -13.560 1.528 -6.535 1.00 81.19 178 LYS A CA 1
ATOM 1387 C C . LYS A 1 178 ? -12.435 0.489 -6.518 1.00 81.19 178 LYS A C 1
ATOM 1389 O O . LYS A 1 178 ? -11.665 0.383 -7.474 1.00 81.19 178 LYS A O 1
ATOM 1394 N N . PHE A 1 179 ? -12.353 -0.287 -5.442 1.00 79.44 179 PHE A N 1
ATOM 1395 C CA . PHE A 1 179 ? -11.400 -1.388 -5.343 1.00 79.44 179 PHE A CA 1
ATOM 1396 C C . PHE A 1 179 ? -11.821 -2.566 -6.226 1.00 79.44 179 PHE A C 1
ATOM 1398 O O . PHE A 1 179 ? -13.005 -2.849 -6.390 1.00 79.44 179 PHE A O 1
ATOM 1405 N N . LYS A 1 180 ? -10.830 -3.277 -6.776 1.00 80.94 180 LYS A N 1
ATOM 1406 C CA . LYS A 1 180 ? -11.056 -4.503 -7.561 1.00 80.94 180 LYS A CA 1
ATOM 1407 C C . LYS A 1 180 ? -11.429 -5.698 -6.679 1.00 80.94 180 LYS A C 1
ATOM 1409 O O . LYS A 1 180 ? -12.112 -6.606 -7.134 1.00 80.94 180 LYS A O 1
ATOM 1414 N N . PHE A 1 181 ? -10.972 -5.699 -5.427 1.00 75.25 181 PHE A N 1
ATOM 1415 C CA . PHE A 1 181 ? -11.440 -6.628 -4.404 1.00 75.25 181 PHE A CA 1
ATOM 1416 C C . PHE A 1 181 ? -12.717 -6.073 -3.771 1.00 75.25 181 PHE A C 1
ATOM 1418 O O . PHE A 1 181 ? -12.719 -4.941 -3.284 1.00 75.25 181 PHE A O 1
ATOM 1425 N N . ALA A 1 182 ? -13.785 -6.867 -3.768 1.00 72.25 182 ALA A N 1
ATOM 1426 C CA . ALA A 1 182 ? -15.041 -6.513 -3.122 1.00 72.25 182 ALA A CA 1
ATOM 1427 C C . ALA A 1 182 ? -14.916 -6.699 -1.603 1.00 72.25 182 ALA A C 1
ATOM 1429 O O . ALA A 1 182 ? -15.311 -7.723 -1.048 1.00 72.25 182 ALA A O 1
ATOM 1430 N N . ILE A 1 183 ? -14.334 -5.699 -0.937 1.00 65.62 183 ILE A N 1
ATOM 1431 C CA . ILE A 1 183 ? -14.109 -5.707 0.516 1.00 65.62 183 ILE A CA 1
ATOM 1432 C C . ILE A 1 183 ? -15.413 -5.875 1.314 1.00 65.62 183 ILE A C 1
ATOM 1434 O O . ILE A 1 183 ? -15.392 -6.439 2.401 1.00 65.62 183 ILE A O 1
ATOM 1438 N N . GLU A 1 184 ? -16.550 -5.459 0.750 1.00 60.31 184 GLU A N 1
ATOM 1439 C CA . GLU A 1 184 ? -17.886 -5.567 1.353 1.00 60.31 184 GLU A CA 1
ATOM 1440 C C . GLU A 1 184 ? -18.289 -7.006 1.698 1.00 60.31 184 GLU A C 1
ATOM 1442 O O . GLU A 1 184 ? -19.003 -7.216 2.669 1.00 60.31 184 GLU A O 1
ATOM 1447 N N . HIS A 1 185 ? -17.804 -8.004 0.954 1.00 56.88 185 HIS A N 1
ATOM 1448 C CA . HIS A 1 185 ? -18.088 -9.417 1.232 1.00 56.88 185 HIS A CA 1
ATOM 1449 C C . HIS A 1 185 ? -17.132 -10.047 2.258 1.00 56.88 185 HIS A C 1
ATOM 1451 O O . HIS A 1 185 ? -17.272 -11.227 2.573 1.00 56.88 185 HIS A O 1
ATOM 1457 N N . TYR A 1 186 ? -16.139 -9.291 2.732 1.00 58.25 186 TYR A N 1
ATOM 1458 C CA . TYR A 1 186 ? -15.121 -9.745 3.682 1.00 58.25 186 TYR A CA 1
ATOM 1459 C C . TYR A 1 186 ? -15.234 -9.061 5.058 1.00 58.25 186 TYR A C 1
ATOM 1461 O O . TYR A 1 186 ? -14.589 -9.507 6.008 1.00 58.25 186 TYR A O 1
ATOM 1469 N N . MET A 1 187 ? -16.017 -7.981 5.164 1.00 55.09 187 MET A N 1
ATOM 1470 C CA . MET A 1 187 ? -16.284 -7.269 6.422 1.00 55.09 187 MET A CA 1
ATOM 1471 C C . MET A 1 187 ? -17.306 -7.984 7.305 1.00 55.09 187 MET A C 1
ATOM 1473 O O . MET A 1 187 ? -18.235 -8.613 6.754 1.00 55.09 187 MET A O 1
#

InterPro domains:
  IPR001870 B30.2/SPRY domain [PS50188] (1-179)
  IPR003877 SPRY domain [PF00622] (105-176)
  IPR003877 SPRY domain [SM00449] (73-178)
  IPR013320 Concanavalin A-like lectin/glucanase domain superfamily [SSF49899] (43-181)
  IPR043136 B30.2/SPRY domain superfamily [G3DSA:2.60.120.920] (37-106)
  IPR043136 B30.2/SPRY domain superfamily [G3DSA:2.60.120.920] (107-187)
  IPR045129 E3 ubiquitin-protein ligase RNF123/RKP/RSPRY1 [PTHR13363] (113-181)

Sequence (187 aa):
MSDSNAYLKSISSDSPLNKPTSIPHSSVPKLPDYLANTKFAEMYYKAHEILRSVTLPTEWNVDDKCTHLNVDSDRLKVNYIGPGVNDFDAAAIRANHSMPPRYDGLTFFSGFSKPYGPKFTTGDTIGCCLNLRDGTAFYTKNGQHLGIAFRDLKGVFYPSIGLRTRGESIEANFGHKKFKFAIEHYM

Solvent-accessible surface area (backbone atoms only — not comparable to full-atom values): 12033 Å² total; per-residue (Å²): 139,82,83,90,86,85,87,85,78,83,88,75,80,85,78,76,76,84,67,81,76,83,72,79,75,82,81,60,85,80,71,60,75,93,44,60,89,37,75,63,36,56,51,52,53,51,49,53,53,49,64,72,66,60,53,68,39,71,37,52,24,84,88,50,46,36,87,36,51,47,67,48,96,82,26,38,36,42,34,38,69,38,83,33,85,52,80,88,40,48,30,45,40,32,32,68,28,39,50,73,66,65,99,57,80,53,82,84,86,80,94,72,93,69,97,72,72,80,89,82,58,94,91,64,47,75,47,80,46,74,41,75,88,77,14,32,30,30,42,24,56,71,42,39,80,57,54,81,75,45,68,80,56,44,40,79,48,55,60,66,56,76,48,45,47,67,80,44,67,52,73,63,75,65,66,89,55,88,69,73,44,70,60,79,82,74,110

Nearest PDB structures (foldseek):
  5ji9-assembly1_A  TM=8.169E-01  e=5.230E-12  Homo sapiens
  5jia-assembly2_B  TM=8.350E-01  e=1.117E-11  Mus musculus
  7nsc-assembly1_A  TM=8.229E-01  e=1.585E-11  Homo sapiens
  6swy-assembly1_1  TM=6.833E-01  e=1.754E-06  Saccharomyces cerevisiae S288C
  7qrz-assembly1_A  TM=6.637E-01  e=5.070E-02  Homo sapiens

Radius of gyration: 24.13 Å; Cα contacts (8 Å, |Δi|>4): 256; chains: 1; bounding box: 71×70×49 Å

Foldseek 3Di:
DDDDDDDDDDDDDDDDDPDPDPDDPPPQDDDDPVCCPDPVVVVRVVVVVLVVPDDAFDAWDPVFWDPQWDADPRRFKIAGNFPLPDPVQKIKTWTPAWHRADPDDDDDDDPDDDDFADDDDPPWDKDWDADNPQLWIFMDIQQHTRDTPDGPHGDIGTDMDMDRDHGDMDGDDSPPDDDSHPCVVVD

Mean predicted aligned error: 12.76 Å

Organism: NCBI:txid1213867

pLDDT: mean 77.6, std 22.19, range [27.41, 98.31]